Protein AF-A0A7S3J2H3-F1 (afdb_monomer_lite)

InterPro domains:
  IPR047831 GPR180/TMEM145 [PTHR23252] (37-188)

Structure (mmCIF, N/CA/C/O backbone):
data_AF-A0A7S3J2H3-F1
#
_entry.id   AF-A0A7S3J2H3-F1
#
loop_
_atom_site.group_PDB
_atom_site.id
_atom_site.type_symbol
_atom_site.label_atom_id
_atom_site.label_alt_id
_atom_site.label_comp_id
_atom_site.label_asym_id
_atom_site.label_entity_id
_atom_site.label_seq_id
_atom_site.pdbx_PDB_ins_code
_atom_site.Cartn_x
_atom_site.Cartn_y
_atom_site.Cartn_z
_atom_site.occupancy
_atom_site.B_iso_or_equiv
_atom_site.auth_seq_id
_atom_site.auth_comp_id
_atom_site.auth_asym_id
_atom_site.auth_atom_id
_atom_site.pdbx_PDB_model_num
ATOM 1 N N . GLY A 1 1 ? 44.424 7.926 -13.385 1.00 51.12 1 GLY A N 1
ATOM 2 C CA . GLY A 1 1 ? 43.472 7.621 -12.306 1.00 51.12 1 GLY A CA 1
ATOM 3 C C . GLY A 1 1 ? 42.118 7.310 -12.903 1.00 51.12 1 GLY A C 1
ATOM 4 O O . GLY A 1 1 ? 41.382 8.242 -13.167 1.00 51.12 1 GLY A O 1
ATOM 5 N N . ASN A 1 2 ? 41.811 6.025 -13.124 1.00 51.84 2 ASN A N 1
ATOM 6 C CA . ASN A 1 2 ? 40.576 5.556 -13.783 1.00 51.84 2 ASN A CA 1
ATOM 7 C C . ASN A 1 2 ? 39.653 4.736 -12.853 1.00 51.84 2 ASN A C 1
ATOM 9 O O . ASN A 1 2 ? 38.720 4.098 -13.325 1.00 51.84 2 ASN A O 1
ATOM 13 N N . MET A 1 3 ? 39.877 4.747 -11.533 1.00 49.91 3 MET A N 1
ATOM 14 C CA . MET A 1 3 ? 39.055 3.969 -10.585 1.00 49.91 3 MET A CA 1
ATOM 15 C C . MET A 1 3 ? 37.661 4.566 -10.312 1.00 49.91 3 MET A C 1
ATOM 17 O O . MET A 1 3 ? 36.822 3.877 -9.745 1.00 49.91 3 MET A O 1
ATOM 21 N N 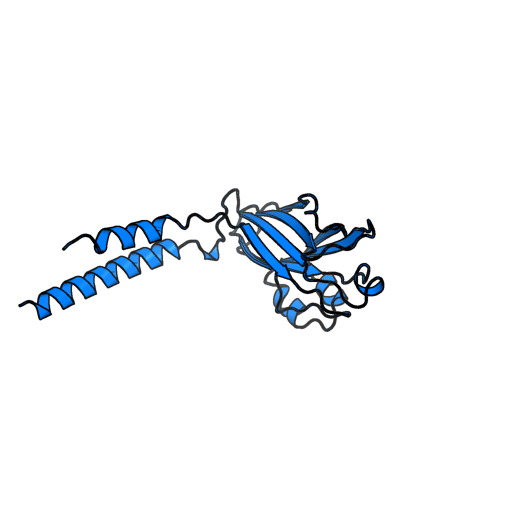. GLY A 1 4 ? 37.368 5.801 -10.740 1.00 53.47 4 GLY A N 1
ATOM 22 C CA . GLY A 1 4 ? 36.073 6.446 -10.471 1.00 53.47 4 GLY A CA 1
ATOM 23 C C . GLY A 1 4 ? 34.892 5.909 -11.293 1.00 53.47 4 GLY A C 1
ATOM 24 O O . GLY A 1 4 ? 33.771 5.870 -10.796 1.00 53.47 4 GLY A O 1
ATOM 25 N N . PHE A 1 5 ? 35.122 5.449 -12.529 1.00 55.59 5 PHE A N 1
ATOM 26 C CA . PHE A 1 5 ? 34.030 5.072 -13.444 1.00 55.59 5 PHE A CA 1
ATOM 27 C C . PHE A 1 5 ? 33.413 3.694 -13.156 1.00 55.59 5 PHE A C 1
ATOM 29 O O . PHE A 1 5 ? 32.243 3.474 -13.465 1.00 55.59 5 PHE A O 1
ATOM 36 N N . ALA A 1 6 ? 34.155 2.779 -12.525 1.00 56.03 6 ALA A N 1
ATOM 37 C CA . ALA A 1 6 ? 33.662 1.429 -12.242 1.00 56.03 6 ALA A CA 1
ATOM 38 C C . ALA A 1 6 ? 32.606 1.391 -11.117 1.00 56.03 6 ALA A C 1
ATOM 40 O O . ALA A 1 6 ? 31.706 0.554 -11.153 1.00 56.03 6 ALA A O 1
ATOM 41 N N . CYS A 1 7 ? 32.656 2.319 -10.152 1.00 53.94 7 CYS A N 1
ATOM 42 C CA . CYS A 1 7 ? 31.688 2.352 -9.046 1.00 53.94 7 CYS A CA 1
ATOM 43 C C . CYS A 1 7 ? 30.282 2.803 -9.472 1.00 53.94 7 CYS A C 1
ATOM 45 O O . CYS A 1 7 ? 29.302 2.366 -8.875 1.00 53.94 7 CYS A O 1
ATOM 47 N N . ILE A 1 8 ? 30.154 3.637 -10.510 1.00 59.97 8 ILE A N 1
ATOM 48 C CA . ILE A 1 8 ? 28.848 4.171 -10.939 1.00 59.97 8 ILE A CA 1
ATOM 49 C C . ILE A 1 8 ? 27.989 3.076 -11.592 1.00 59.97 8 ILE A C 1
ATOM 51 O O . ILE A 1 8 ? 26.784 3.021 -11.363 1.00 59.97 8 ILE A O 1
ATOM 55 N N . PHE A 1 9 ? 28.600 2.150 -12.339 1.00 59.03 9 PHE A N 1
ATOM 56 C CA . PHE A 1 9 ? 27.872 1.055 -12.993 1.00 59.03 9 PHE A CA 1
ATOM 57 C C . PHE A 1 9 ? 27.350 -0.008 -12.014 1.00 59.03 9 PHE A C 1
ATOM 59 O O . PHE A 1 9 ? 26.287 -0.580 -12.248 1.00 59.03 9 PHE A O 1
ATOM 66 N N . LEU A 1 10 ? 28.053 -0.253 -10.903 1.00 56.84 10 LEU A N 1
ATOM 67 C CA . LEU A 1 10 ? 27.639 -1.248 -9.906 1.00 56.84 10 LEU A CA 1
ATOM 68 C C . LEU A 1 10 ? 26.446 -0.787 -9.052 1.00 56.84 10 LEU A C 1
ATOM 70 O O . LEU A 1 10 ? 25.665 -1.624 -8.605 1.00 56.84 10 LEU A O 1
ATOM 74 N N . LEU A 1 11 ? 26.243 0.525 -8.885 1.00 57.34 11 LEU A N 1
ATOM 75 C CA . LEU A 1 11 ? 25.091 1.058 -8.146 1.00 57.34 11 LEU A CA 1
ATOM 76 C C . LEU A 1 11 ? 23.764 0.920 -8.911 1.00 57.34 11 LEU A C 1
ATOM 78 O O . LEU A 1 11 ? 22.720 0.793 -8.281 1.00 57.34 11 LEU A O 1
ATOM 82 N N . VAL A 1 12 ? 23.786 0.889 -10.249 1.00 59.41 12 VAL A N 1
ATOM 83 C CA . VAL A 1 12 ? 22.560 0.797 -11.070 1.00 59.41 12 VAL A CA 1
ATOM 84 C C . VAL A 1 12 ? 21.956 -0.615 -11.058 1.00 59.41 12 VAL A C 1
ATOM 86 O O . VAL A 1 12 ? 20.742 -0.762 -11.160 1.00 59.41 12 VAL A O 1
ATOM 89 N N . PHE A 1 13 ? 22.774 -1.659 -10.885 1.00 56.22 13 PHE A N 1
ATOM 90 C CA . PHE A 1 13 ? 22.307 -3.053 -10.903 1.00 56.22 13 PHE A CA 1
ATOM 91 C C . PHE A 1 13 ? 21.938 -3.623 -9.524 1.00 56.22 13 PHE A C 1
ATOM 93 O O . PHE A 1 13 ? 21.276 -4.656 -9.457 1.00 56.22 13 PHE A O 1
ATOM 100 N N . SER A 1 14 ? 22.311 -2.962 -8.423 1.00 52.06 14 SER A N 1
ATOM 101 C CA . SER A 1 14 ? 22.062 -3.471 -7.063 1.00 52.06 14 SER A CA 1
ATOM 102 C C . SER A 1 14 ? 20.632 -3.235 -6.548 1.00 52.06 14 SER A C 1
ATOM 104 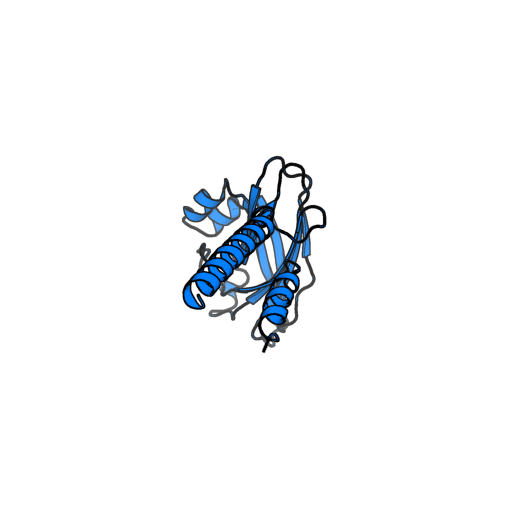O O . SER A 1 14 ? 20.324 -3.592 -5.412 1.00 52.06 14 SER A O 1
ATOM 106 N N . SER A 1 15 ? 19.748 -2.655 -7.359 1.00 53.19 15 SER A N 1
ATOM 107 C CA . SER A 1 15 ? 18.395 -2.253 -6.951 1.00 53.19 15 SER A CA 1
ATOM 108 C C . SER A 1 15 ? 17.310 -3.201 -7.459 1.00 53.19 15 SER A C 1
ATOM 110 O O . SER A 1 15 ? 16.208 -2.759 -7.765 1.00 53.19 15 SER A O 1
ATOM 112 N N . CYS A 1 16 ? 17.591 -4.501 -7.560 1.00 55.47 16 CYS A N 1
ATOM 113 C CA . CYS A 1 16 ? 16.545 -5.510 -7.742 1.00 55.47 16 CYS A CA 1
ATOM 114 C C . CYS A 1 16 ? 15.871 -5.748 -6.380 1.00 55.47 16 CYS A C 1
ATOM 116 O O . CYS A 1 16 ? 16.046 -6.789 -5.753 1.00 55.47 16 CYS A O 1
ATOM 118 N N . HIS A 1 17 ? 15.222 -4.711 -5.847 1.00 57.81 17 HIS A N 1
ATOM 119 C CA . HIS A 1 17 ? 14.477 -4.830 -4.606 1.00 57.81 17 HIS A CA 1
ATOM 120 C C . HIS A 1 17 ? 13.133 -5.456 -4.936 1.00 57.81 17 HIS A C 1
ATOM 122 O O . HIS A 1 17 ? 12.336 -4.887 -5.679 1.00 57.81 17 HIS A O 1
ATOM 128 N N . ALA A 1 18 ? 12.898 -6.620 -4.343 1.00 65.19 18 ALA A N 1
ATOM 129 C CA . ALA A 1 18 ? 11.556 -7.095 -4.095 1.00 65.19 18 ALA A CA 1
ATOM 130 C C . ALA A 1 18 ? 10.701 -5.949 -3.554 1.00 65.19 18 ALA A C 1
ATOM 132 O O . ALA A 1 18 ? 11.153 -5.231 -2.657 1.00 65.19 18 ALA A O 1
ATOM 133 N N . MET A 1 19 ? 9.478 -5.780 -4.063 1.00 76.56 19 MET A N 1
ATOM 134 C CA . MET A 1 19 ? 8.522 -4.820 -3.518 1.00 76.56 19 MET A CA 1
ATOM 135 C C . MET A 1 19 ? 7.968 -5.346 -2.192 1.00 76.56 19 MET A C 1
ATOM 137 O O . MET A 1 19 ? 6.815 -5.760 -2.060 1.00 76.56 19 MET A O 1
ATOM 141 N N . LEU A 1 20 ? 8.851 -5.356 -1.201 1.00 89.25 20 LEU A N 1
ATOM 142 C CA . LEU A 1 20 ? 8.545 -5.461 0.204 1.00 89.25 20 LEU A CA 1
ATOM 143 C C . LEU A 1 20 ? 8.497 -4.031 0.735 1.00 89.25 20 LEU A C 1
ATOM 145 O O . LEU A 1 20 ? 9.525 -3.383 0.933 1.00 89.25 20 LEU A O 1
ATOM 149 N N . VAL A 1 21 ? 7.286 -3.524 0.928 1.00 91.06 21 VAL A N 1
ATOM 150 C CA . VAL A 1 21 ? 7.071 -2.207 1.518 1.00 91.06 21 VAL A CA 1
ATOM 151 C C . VAL A 1 21 ? 6.934 -2.395 3.019 1.00 91.06 21 VAL A C 1
ATOM 153 O O . VAL A 1 21 ? 6.029 -3.092 3.471 1.00 91.06 21 VAL A O 1
ATOM 156 N N . SER A 1 22 ? 7.825 -1.767 3.782 1.00 93.50 22 SER A N 1
ATOM 157 C CA . SER A 1 22 ? 7.710 -1.653 5.234 1.00 93.50 22 SER A CA 1
ATOM 158 C C . SER A 1 22 ? 7.453 -0.192 5.588 1.00 93.50 22 SER A C 1
ATOM 160 O O . SER A 1 22 ? 8.216 0.688 5.179 1.00 93.50 22 SER A O 1
ATOM 162 N N . LYS A 1 23 ? 6.342 0.086 6.273 1.00 95.19 23 LYS A N 1
ATOM 163 C CA . LYS A 1 23 ? 5.930 1.450 6.623 1.00 95.19 23 LYS A CA 1
ATOM 164 C C . LYS A 1 23 ? 5.246 1.477 7.982 1.00 95.19 23 LYS A C 1
ATOM 166 O O . LYS A 1 23 ? 4.309 0.719 8.217 1.00 95.19 23 LYS A O 1
ATOM 171 N N . SER A 1 24 ? 5.663 2.409 8.829 1.00 94.25 24 SER A N 1
ATOM 172 C CA . SER A 1 24 ? 4.991 2.708 10.092 1.00 94.25 24 SER A CA 1
ATOM 173 C C . SER A 1 24 ? 3.814 3.657 9.847 1.00 94.25 24 SER A C 1
ATOM 175 O O . SER A 1 24 ? 3.954 4.693 9.189 1.00 94.25 24 SER A O 1
ATOM 177 N N . VAL A 1 25 ? 2.640 3.302 10.359 1.00 93.38 25 VAL A N 1
ATOM 178 C CA . VAL A 1 25 ? 1.384 4.045 10.209 1.00 93.38 25 VAL A CA 1
ATOM 179 C C . VAL A 1 25 ? 0.849 4.398 11.591 1.00 93.38 25 VAL A C 1
ATOM 181 O O . VAL A 1 25 ? 0.841 3.566 12.495 1.00 93.38 25 VAL A O 1
ATOM 184 N N . ASN A 1 26 ? 0.382 5.633 11.760 1.00 91.19 26 ASN A N 1
ATOM 185 C CA . ASN A 1 26 ? -0.276 6.066 12.987 1.00 91.19 26 ASN A CA 1
ATOM 186 C C . ASN A 1 26 ? -1.784 6.062 12.755 1.00 91.19 26 ASN A C 1
ATOM 188 O O . ASN A 1 26 ? -2.279 6.848 11.948 1.00 91.19 26 ASN A O 1
ATOM 192 N N . LEU A 1 27 ? -2.514 5.205 13.469 1.00 87.25 27 LEU A N 1
ATOM 193 C CA . LEU A 1 27 ? -3.973 5.244 13.429 1.00 87.25 27 LEU A CA 1
ATOM 194 C C . LEU A 1 27 ? -4.450 6.549 14.070 1.00 87.25 27 LEU A C 1
ATOM 196 O O . LEU A 1 27 ? -4.127 6.837 15.226 1.00 87.25 27 LEU A O 1
ATOM 200 N N . MET A 1 28 ? -5.191 7.357 13.312 1.00 81.75 28 MET A N 1
ATOM 201 C CA . MET A 1 28 ? -5.763 8.582 13.854 1.00 81.75 28 MET A CA 1
ATOM 202 C C . MET A 1 28 ? -6.979 8.261 14.737 1.00 81.75 28 MET A C 1
ATOM 204 O O . MET A 1 28 ? -7.781 7.399 14.376 1.00 81.75 28 MET A O 1
ATOM 208 N N . PRO A 1 29 ? -7.128 8.941 15.888 1.00 75.00 29 PRO A N 1
ATOM 209 C CA . PRO A 1 29 ? -8.358 8.905 16.666 1.00 75.00 29 PRO A CA 1
ATOM 210 C C . PRO A 1 29 ? -9.548 9.378 15.826 1.00 75.00 29 PRO A C 1
ATOM 212 O O . PRO A 1 29 ? -9.529 10.495 15.313 1.00 75.00 29 PRO A O 1
ATOM 215 N N . GLY A 1 30 ? -10.607 8.569 15.753 1.00 69.75 30 GLY A N 1
ATOM 216 C CA . GLY A 1 30 ? -11.903 8.974 15.202 1.00 69.75 30 GLY A CA 1
ATOM 217 C C . GLY A 1 30 ? -12.298 8.307 13.883 1.00 69.75 30 GLY A C 1
ATOM 218 O O . GLY A 1 30 ? -11.639 7.407 13.375 1.00 69.75 30 GLY A O 1
ATOM 219 N N . ASN A 1 31 ? -13.430 8.755 13.337 1.00 71.94 31 ASN A N 1
ATOM 220 C CA . ASN A 1 31 ? -14.030 8.223 12.110 1.00 71.94 31 ASN A CA 1
ATOM 221 C C . ASN A 1 31 ? -13.392 8.811 10.842 1.00 71.94 31 ASN A C 1
ATOM 223 O O . ASN A 1 31 ? -14.070 8.907 9.823 1.00 71.94 31 ASN A O 1
ATOM 227 N N . GLU A 1 32 ? -12.126 9.214 10.871 1.00 78.75 32 GLU A N 1
ATOM 228 C CA . GLU A 1 32 ? -11.431 9.766 9.708 1.00 78.75 32 GLU A CA 1
ATOM 229 C C . GLU A 1 32 ? -10.307 8.821 9.291 1.00 78.75 32 GLU A C 1
ATOM 231 O O . GLU A 1 32 ? -9.471 8.424 10.100 1.00 78.75 32 GLU A O 1
ATOM 236 N N . ILE A 1 33 ? -10.281 8.450 8.011 1.00 74.62 33 ILE A N 1
ATOM 237 C CA . ILE A 1 33 ? -9.109 7.795 7.436 1.00 74.62 33 ILE A CA 1
ATOM 238 C C . ILE A 1 33 ? -8.148 8.917 7.063 1.00 74.62 33 ILE A C 1
ATOM 240 O O . ILE A 1 33 ? -8.533 9.784 6.275 1.00 74.62 33 ILE A O 1
ATOM 244 N N . PRO A 1 34 ? -6.899 8.925 7.557 1.00 73.62 34 PRO A N 1
ATOM 245 C CA . PRO A 1 34 ? -5.888 9.804 7.003 1.00 73.62 34 PRO A CA 1
ATOM 246 C C . PRO A 1 34 ? -5.598 9.341 5.576 1.00 73.62 34 PRO A C 1
ATOM 248 O O . PRO A 1 34 ? -4.745 8.496 5.332 1.00 73.62 34 PRO A O 1
ATOM 251 N N . LEU A 1 35 ? -6.336 9.886 4.613 1.00 68.38 35 LEU A N 1
ATOM 252 C CA . LEU A 1 35 ? -6.259 9.531 3.194 1.00 68.38 35 LEU A CA 1
ATOM 253 C C . LEU A 1 35 ? -4.871 9.805 2.587 1.00 68.38 35 LEU A C 1
ATOM 255 O O . LEU A 1 35 ? -4.493 9.222 1.574 1.00 68.38 35 LEU A O 1
ATOM 259 N N . SER A 1 36 ? -4.071 10.647 3.248 1.00 72.31 36 SER A N 1
ATOM 260 C CA . SER A 1 36 ? -2.649 10.856 2.957 1.00 72.31 36 SER A CA 1
ATOM 261 C C . SER A 1 36 ? -1.745 9.682 3.370 1.00 72.31 36 SER A C 1
ATOM 263 O O . SER A 1 36 ? -0.573 9.652 2.996 1.00 72.31 36 SER A O 1
ATOM 265 N N . GLN A 1 37 ? -2.257 8.706 4.122 1.00 83.19 37 GLN A N 1
ATOM 266 C CA . GLN A 1 37 ? -1.510 7.582 4.687 1.00 83.19 37 GLN A CA 1
ATOM 267 C C . GLN A 1 37 ? -1.926 6.237 4.077 1.00 83.19 37 GLN A C 1
ATOM 269 O O . GLN A 1 37 ? -2.157 5.259 4.787 1.00 83.19 37 GLN A O 1
ATOM 274 N N . TYR A 1 38 ? -1.964 6.138 2.748 1.00 92.88 38 TYR A N 1
ATOM 275 C CA . TYR A 1 38 ? -1.923 4.812 2.131 1.00 92.88 38 TYR A CA 1
ATOM 276 C C . TYR A 1 38 ? -0.568 4.141 2.430 1.00 92.88 38 TYR A C 1
ATOM 278 O O . TYR A 1 38 ? 0.476 4.803 2.513 1.00 92.88 38 TYR A O 1
ATOM 286 N N . ILE A 1 39 ? -0.576 2.823 2.629 1.00 95.00 39 ILE A N 1
ATOM 287 C CA . ILE A 1 39 ? 0.626 2.018 2.886 1.00 95.00 39 ILE A CA 1
ATOM 288 C C . ILE A 1 39 ? 1.454 1.940 1.608 1.00 95.00 39 ILE A C 1
ATOM 290 O O . ILE A 1 39 ? 2.638 2.271 1.608 1.00 95.00 39 ILE A O 1
ATOM 294 N N . ALA A 1 40 ? 0.800 1.543 0.517 1.00 95.12 40 ALA A N 1
ATOM 295 C CA . ALA A 1 40 ? 1.411 1.394 -0.791 1.00 95.12 40 ALA A CA 1
ATOM 296 C C . ALA A 1 40 ? 0.412 1.679 -1.914 1.00 95.12 40 ALA A C 1
ATOM 298 O O . ALA A 1 40 ? -0.806 1.598 -1.733 1.00 95.12 40 ALA A O 1
ATOM 299 N N . ARG A 1 41 ? 0.980 1.991 -3.075 1.00 95.12 41 ARG A N 1
ATOM 300 C CA . ARG A 1 41 ? 0.307 2.117 -4.363 1.00 95.12 41 ARG A CA 1
ATOM 301 C C . ARG A 1 41 ? 0.944 1.099 -5.305 1.00 95.12 41 ARG A C 1
ATOM 303 O O . ARG A 1 41 ? 2.170 1.037 -5.360 1.00 95.12 41 ARG A O 1
ATOM 310 N N . PHE A 1 42 ? 0.142 0.310 -6.015 1.00 95.12 42 PHE A N 1
ATOM 311 C CA . PHE A 1 42 ? 0.649 -0.747 -6.892 1.00 95.12 42 PHE A CA 1
ATOM 312 C C . PHE A 1 42 ? -0.152 -0.852 -8.179 1.00 95.12 42 PHE A C 1
ATOM 314 O O . PHE A 1 42 ? -1.366 -1.033 -8.140 1.00 95.12 42 PHE A O 1
ATOM 321 N N . ALA A 1 43 ? 0.521 -0.759 -9.323 1.00 95.56 43 ALA A N 1
ATOM 322 C CA . ALA A 1 43 ? -0.126 -0.868 -10.619 1.00 95.56 43 ALA A CA 1
ATOM 323 C C . ALA A 1 43 ? -0.032 -2.295 -11.155 1.00 95.56 43 ALA A C 1
ATOM 325 O O . ALA A 1 43 ? 1.047 -2.890 -11.203 1.00 95.56 43 ALA A O 1
ATOM 326 N N . VAL A 1 44 ? -1.164 -2.823 -11.609 1.00 95.00 44 VAL A N 1
ATOM 327 C CA . VAL A 1 44 ? -1.286 -4.164 -12.183 1.00 95.00 44 VAL A CA 1
ATOM 328 C C . VAL A 1 44 ? -1.781 -4.024 -13.627 1.00 95.00 44 VAL A C 1
ATOM 330 O O . VAL A 1 44 ? -2.753 -3.300 -13.864 1.00 95.00 44 VAL A O 1
ATOM 333 N N . PRO A 1 45 ? -1.122 -4.659 -14.612 1.00 95.25 45 PRO A N 1
ATOM 334 C CA . PRO A 1 45 ? -1.522 -4.563 -16.004 1.00 95.25 45 PRO A CA 1
ATOM 335 C C . PRO A 1 45 ? -2.754 -5.422 -16.305 1.00 95.25 45 PRO A C 1
ATOM 337 O O . PRO A 1 45 ? -3.143 -6.307 -15.542 1.00 95.25 45 PRO A O 1
ATOM 340 N N . TYR A 1 46 ? -3.339 -5.173 -17.470 1.00 95.00 46 TYR A N 1
ATOM 341 C CA . TYR A 1 46 ? -4.417 -5.959 -18.048 1.00 95.00 46 TYR A CA 1
ATOM 342 C C . TYR A 1 46 ? -4.070 -7.454 -18.098 1.00 95.00 46 TYR A C 1
ATOM 344 O O . TYR A 1 46 ? -2.952 -7.837 -18.433 1.00 95.00 46 TYR A O 1
ATOM 352 N N . GLU A 1 47 ? -5.053 -8.288 -17.760 1.00 93.94 47 GLU A N 1
ATOM 353 C CA . GLU A 1 47 ? -4.995 -9.753 -17.716 1.00 93.94 47 GLU A CA 1
ATOM 354 C C . GLU A 1 47 ? -4.003 -10.378 -16.726 1.00 93.94 47 GLU A C 1
ATOM 356 O O . GLU A 1 47 ? -3.927 -11.607 -16.637 1.00 93.94 47 GLU A O 1
ATOM 361 N N . ALA A 1 48 ? -3.313 -9.578 -15.916 1.00 94.81 48 ALA A N 1
ATOM 362 C CA . ALA A 1 48 ? -2.439 -10.084 -14.868 1.00 94.81 48 ALA A CA 1
ATOM 363 C C . ALA A 1 48 ? -3.200 -10.478 -13.595 1.00 94.81 48 ALA A C 1
ATOM 365 O O . ALA A 1 48 ? -4.325 -10.042 -13.344 1.00 94.81 48 ALA A O 1
ATOM 366 N N . SER A 1 49 ? -2.573 -11.310 -12.765 1.00 94.94 49 SER A N 1
ATOM 367 C CA . SER A 1 49 ? -3.024 -11.586 -11.400 1.00 94.94 49 SER A CA 1
ATOM 368 C C . SER A 1 49 ? -2.200 -10.795 -10.389 1.00 94.94 49 SER A C 1
ATOM 370 O O . SER A 1 49 ? -1.032 -10.491 -10.628 1.00 94.94 49 SER A O 1
ATOM 372 N N . MET A 1 50 ? -2.796 -10.484 -9.240 1.00 95.56 50 MET A N 1
ATOM 373 C CA . MET A 1 50 ? -2.093 -9.850 -8.125 1.00 95.56 50 MET A CA 1
ATOM 374 C C . MET A 1 50 ? -2.154 -10.755 -6.898 1.00 95.56 50 MET A C 1
ATOM 376 O O . MET A 1 50 ? -3.238 -11.192 -6.518 1.00 95.56 50 MET A O 1
ATOM 380 N N . LEU A 1 51 ? -1.016 -11.011 -6.257 1.00 96.81 51 LEU A N 1
ATOM 381 C CA . LEU A 1 51 ? -0.942 -11.605 -4.922 1.00 96.81 51 LEU A CA 1
ATOM 382 C C . LEU A 1 51 ? -0.466 -10.530 -3.951 1.00 96.81 51 LEU A C 1
ATOM 384 O O . LEU A 1 51 ? 0.643 -10.036 -4.100 1.00 96.81 51 LEU A O 1
ATOM 388 N N . ALA A 1 52 ? -1.271 -10.203 -2.949 1.00 96.75 52 ALA A N 1
ATOM 389 C CA . ALA A 1 52 ? -0.888 -9.315 -1.861 1.00 96.75 52 ALA A CA 1
ATOM 390 C C . ALA A 1 52 ? -0.769 -10.125 -0.570 1.00 96.75 52 ALA A C 1
ATOM 392 O O . ALA A 1 52 ? -1.674 -10.885 -0.228 1.00 96.75 52 ALA A O 1
ATOM 393 N N . LYS A 1 53 ? 0.339 -9.973 0.149 1.00 97.56 53 LYS A N 1
ATOM 394 C CA . LYS A 1 53 ? 0.534 -10.511 1.493 1.00 97.56 53 LYS A CA 1
ATOM 395 C C . LYS A 1 53 ? 0.784 -9.363 2.446 1.00 97.56 53 LYS A C 1
ATOM 397 O O . LYS A 1 53 ? 1.606 -8.502 2.152 1.00 97.56 53 LYS A O 1
ATOM 402 N N . VAL A 1 54 ? 0.100 -9.366 3.578 1.00 97.69 54 VAL A N 1
ATOM 403 C CA . VAL A 1 54 ? 0.222 -8.316 4.585 1.00 97.69 54 VAL A CA 1
ATOM 404 C C . VAL A 1 54 ? 0.422 -8.919 5.966 1.00 97.69 54 VAL A C 1
ATOM 406 O O . VAL A 1 54 ? -0.150 -9.962 6.287 1.00 97.69 54 VAL A O 1
ATOM 409 N N . ARG A 1 55 ? 1.253 -8.262 6.770 1.00 97.88 55 ARG A N 1
ATOM 410 C CA . ARG A 1 55 ? 1.363 -8.489 8.209 1.00 97.88 55 ARG A CA 1
ATOM 411 C C . ARG A 1 55 ? 1.601 -7.169 8.925 1.00 97.88 55 ARG A C 1
ATOM 413 O O . ARG A 1 55 ? 2.100 -6.210 8.336 1.00 97.88 55 ARG A O 1
ATOM 420 N N . VAL A 1 56 ? 1.236 -7.128 10.195 1.00 97.88 56 VAL A N 1
ATOM 421 C CA . VAL A 1 56 ? 1.311 -5.931 11.033 1.00 97.88 56 VAL A CA 1
ATOM 422 C C . VAL A 1 56 ? 1.947 -6.269 12.374 1.00 97.88 56 VAL A C 1
ATOM 424 O O . VAL A 1 56 ? 1.832 -7.400 12.846 1.00 97.88 56 VAL A O 1
ATOM 427 N N . LYS A 1 57 ? 2.591 -5.290 13.001 1.00 96.94 57 LYS A N 1
ATOM 428 C CA . LYS A 1 57 ? 2.993 -5.345 14.411 1.00 96.94 57 LYS A CA 1
ATOM 429 C C . LYS A 1 57 ? 2.889 -3.965 15.045 1.00 96.94 57 LYS A C 1
ATOM 431 O O . LYS A 1 57 ? 2.899 -2.953 14.347 1.00 96.94 57 LYS A O 1
ATOM 436 N N . LEU A 1 58 ? 2.834 -3.919 16.368 1.00 96.44 58 LEU A N 1
ATOM 437 C CA . LEU A 1 58 ? 3.022 -2.672 17.105 1.00 96.44 58 LEU A CA 1
ATOM 438 C C . LEU A 1 58 ? 4.509 -2.327 17.182 1.00 96.44 58 LEU A C 1
ATOM 440 O O . LEU A 1 58 ? 5.330 -3.205 17.441 1.00 96.44 58 LEU A O 1
ATOM 444 N N . GLU A 1 59 ? 4.852 -1.050 17.004 1.00 96.06 59 GLU A N 1
ATOM 445 C CA . GLU A 1 59 ? 6.222 -0.576 17.234 1.00 96.06 59 GLU A CA 1
ATOM 446 C C . GLU A 1 59 ? 6.592 -0.686 18.721 1.00 96.06 59 GLU A C 1
ATOM 448 O O . GLU A 1 59 ? 7.694 -1.115 19.067 1.00 96.06 59 GLU A O 1
ATOM 453 N N . THR A 1 60 ? 5.650 -0.349 19.609 1.00 95.00 60 THR A N 1
ATOM 454 C CA . THR A 1 60 ? 5.804 -0.502 21.058 1.00 95.00 60 THR A CA 1
ATOM 455 C C . THR A 1 60 ? 4.751 -1.457 21.632 1.00 95.00 60 THR A C 1
ATOM 457 O O . THR A 1 60 ? 3.551 -1.224 21.470 1.00 95.00 60 THR A O 1
ATOM 460 N N . PRO A 1 61 ? 5.174 -2.541 22.305 1.00 94.12 61 PRO A N 1
ATOM 461 C CA . PRO A 1 61 ? 4.258 -3.547 22.821 1.00 94.12 61 PRO A CA 1
ATOM 462 C C . PRO A 1 61 ? 3.512 -3.089 24.081 1.00 94.12 61 PRO A C 1
ATOM 464 O O . PRO A 1 61 ? 4.020 -2.312 24.892 1.00 94.12 61 PRO A O 1
ATOM 467 N N . PHE A 1 62 ? 2.328 -3.660 24.278 1.00 89.56 62 PHE A N 1
ATOM 468 C CA . PHE A 1 62 ? 1.517 -3.609 25.487 1.00 89.56 62 PHE A CA 1
ATOM 469 C C . PHE A 1 62 ? 1.447 -4.995 26.143 1.00 89.56 62 PHE A C 1
ATOM 471 O O . PHE A 1 62 ? 1.110 -5.996 25.506 1.00 89.56 62 PHE A O 1
ATOM 478 N N . ASN A 1 63 ? 1.701 -5.053 27.452 1.00 82.38 63 ASN A N 1
ATOM 479 C CA . ASN A 1 63 ? 1.683 -6.286 28.249 1.00 82.38 63 ASN A CA 1
ATOM 480 C C . ASN A 1 63 ? 0.254 -6.752 28.600 1.00 82.38 63 ASN A C 1
ATOM 482 O O . ASN A 1 63 ? -0.044 -6.997 29.767 1.00 82.38 63 ASN A O 1
ATOM 486 N N . GLU A 1 64 ? -0.644 -6.851 27.616 1.00 82.25 64 GLU A N 1
ATOM 487 C CA . GLU A 1 64 ? -2.062 -7.168 27.869 1.00 82.25 64 GLU A CA 1
ATOM 488 C C . GLU A 1 64 ? -2.576 -8.419 27.135 1.00 82.25 64 GLU A C 1
ATOM 490 O O . GLU A 1 64 ? -3.679 -8.877 27.417 1.00 82.25 64 GLU A O 1
ATOM 495 N N . GLY A 1 65 ? -1.782 -9.032 26.246 1.00 88.25 65 GLY A N 1
ATOM 496 C CA . GLY A 1 65 ? -2.173 -10.241 25.500 1.00 88.25 65 GLY A CA 1
ATOM 497 C C . GLY A 1 65 ? -3.433 -10.063 24.641 1.00 88.25 65 GLY A C 1
ATOM 498 O O . GLY A 1 65 ? -4.115 -11.038 24.318 1.00 88.25 65 GLY A O 1
ATOM 499 N N . LEU A 1 66 ? -3.773 -8.818 24.308 1.00 89.50 66 LEU A N 1
ATOM 500 C CA . LEU A 1 66 ? -4.978 -8.460 23.575 1.00 89.50 66 LEU A CA 1
ATOM 501 C C . LEU A 1 66 ? -4.733 -8.516 22.068 1.00 89.50 66 LEU A C 1
ATOM 503 O O . LEU A 1 66 ? -3.612 -8.359 21.578 1.00 89.50 66 LEU A O 1
ATOM 507 N N . ARG A 1 67 ? -5.815 -8.753 21.325 1.00 92.25 67 ARG A N 1
ATOM 508 C CA . ARG A 1 67 ? -5.820 -8.745 19.863 1.00 92.25 67 ARG A CA 1
ATOM 509 C C . ARG A 1 67 ? -6.775 -7.680 19.374 1.00 92.25 67 ARG A C 1
ATOM 511 O O . ARG A 1 67 ? -7.948 -7.698 19.747 1.00 92.25 67 ARG A O 1
ATOM 518 N N . PHE A 1 68 ? -6.288 -6.800 18.512 1.00 92.12 68 PHE A N 1
ATOM 519 C CA . PHE A 1 68 ? -7.102 -5.724 17.964 1.00 92.12 68 PHE A CA 1
ATOM 520 C C . PHE A 1 68 ? -7.511 -6.033 16.529 1.00 92.12 68 PHE A C 1
ATOM 522 O O . PHE A 1 68 ? -6.636 -6.325 15.708 1.00 92.12 68 PHE A O 1
ATOM 529 N N . PRO A 1 69 ? -8.817 -6.007 16.215 1.00 94.19 69 PRO A N 1
ATOM 530 C CA . PRO A 1 69 ? -9.273 -6.193 14.852 1.00 94.19 69 PRO A CA 1
ATOM 531 C C . PRO A 1 69 ? -8.950 -4.937 14.040 1.00 94.19 69 PRO A C 1
ATOM 533 O O . PRO A 1 69 ? -9.406 -3.842 14.353 1.00 94.19 69 PRO A O 1
ATOM 536 N N . LEU A 1 70 ? -8.181 -5.124 12.979 1.00 95.00 70 LEU A N 1
ATOM 537 C CA . LEU A 1 70 ? -7.899 -4.136 11.950 1.00 95.00 70 LEU A CA 1
ATOM 538 C C . LEU A 1 70 ? -8.395 -4.660 10.608 1.00 95.00 70 LEU A C 1
ATOM 540 O O . LEU A 1 70 ? -8.645 -5.853 10.433 1.00 95.00 70 LEU A O 1
ATOM 544 N N . GLU A 1 71 ? -8.496 -3.775 9.630 1.00 95.56 71 GLU A N 1
ATOM 545 C CA . GLU A 1 71 ? -8.780 -4.167 8.257 1.00 95.56 71 GLU A CA 1
ATOM 546 C C . GLU A 1 71 ? -7.805 -3.517 7.293 1.00 95.56 71 GLU A C 1
ATOM 548 O O . GLU A 1 71 ? -7.584 -2.304 7.325 1.00 95.56 71 GLU A O 1
ATOM 553 N N . VAL A 1 72 ? -7.268 -4.332 6.393 1.00 96.38 72 VAL A N 1
ATOM 554 C CA . VAL A 1 72 ? -6.522 -3.859 5.233 1.00 96.38 72 VAL A CA 1
ATOM 555 C C . VAL A 1 72 ? -7.506 -3.710 4.081 1.00 96.38 72 VAL A C 1
ATOM 557 O O . VAL A 1 72 ? -8.114 -4.682 3.626 1.00 96.38 72 VAL A O 1
ATOM 560 N N . LEU A 1 73 ? -7.693 -2.471 3.648 1.00 96.69 73 LEU A N 1
ATOM 561 C CA . LEU A 1 73 ? -8.610 -2.078 2.593 1.00 96.69 73 LEU A CA 1
ATOM 562 C C . LEU A 1 73 ? -7.839 -1.903 1.288 1.00 96.69 73 LEU A C 1
ATOM 564 O O . LEU A 1 73 ? -6.792 -1.253 1.259 1.00 96.69 73 LEU A O 1
ATOM 568 N N . PHE A 1 74 ? -8.380 -2.470 0.215 1.00 96.81 74 PHE A N 1
ATOM 569 C CA . PHE A 1 74 ? -7.878 -2.288 -1.142 1.00 96.81 74 PHE A CA 1
ATOM 570 C C . PHE A 1 74 ? -8.892 -1.470 -1.924 1.00 96.81 74 PHE A C 1
ATOM 572 O O . PHE A 1 74 ? -10.047 -1.878 -2.065 1.00 96.81 74 PHE A O 1
ATOM 579 N N . PHE A 1 75 ? -8.431 -0.342 -2.440 1.00 96.50 75 PHE A N 1
ATOM 580 C CA . PHE A 1 75 ? -9.194 0.536 -3.312 1.00 96.50 75 PHE A CA 1
ATOM 581 C C . PHE A 1 75 ? -8.612 0.485 -4.705 1.00 96.50 75 PHE A C 1
ATOM 583 O O . PHE A 1 75 ? -7.388 0.414 -4.857 1.00 96.50 75 PHE A O 1
ATOM 590 N N . ASP A 1 76 ? -9.478 0.551 -5.703 1.00 95.50 76 ASP A N 1
ATOM 591 C CA . ASP A 1 76 ? -9.025 0.838 -7.046 1.00 95.50 76 ASP A CA 1
ATOM 592 C C . ASP A 1 76 ? -8.951 2.345 -7.331 1.00 95.50 76 ASP A C 1
ATOM 594 O O . ASP A 1 76 ? -9.387 3.188 -6.544 1.00 95.50 76 ASP A O 1
ATOM 598 N N . ASP A 1 77 ? -8.322 2.686 -8.450 1.00 96.12 77 ASP A N 1
ATOM 599 C CA . ASP A 1 77 ? -8.121 4.054 -8.908 1.00 96.12 77 ASP A CA 1
ATOM 600 C C . ASP A 1 77 ? -9.405 4.782 -9.315 1.00 96.12 77 ASP A C 1
ATOM 602 O O . ASP A 1 77 ? -9.477 6.003 -9.155 1.00 96.12 77 ASP A O 1
ATOM 606 N N . ASP A 1 78 ? -10.421 4.061 -9.791 1.00 96.12 78 ASP A N 1
ATOM 607 C CA . ASP A 1 78 ? -11.719 4.644 -10.142 1.00 96.12 78 ASP A CA 1
ATOM 608 C C . ASP A 1 78 ? -12.461 5.134 -8.888 1.00 96.12 78 ASP A C 1
ATOM 610 O O . ASP A 1 78 ? -13.078 6.205 -8.881 1.00 96.12 78 ASP A O 1
ATOM 614 N N . GLU A 1 79 ? -12.397 4.345 -7.817 1.00 95.56 79 GLU A N 1
ATOM 615 C CA . GLU A 1 79 ? -13.043 4.617 -6.535 1.00 95.56 79 GLU A CA 1
ATOM 616 C C . GLU A 1 79 ? -12.226 5.604 -5.688 1.00 95.56 79 GLU A C 1
ATOM 618 O O . GLU A 1 79 ? -12.792 6.316 -4.855 1.00 95.56 79 GLU A O 1
ATOM 623 N N . TRP A 1 80 ? -10.913 5.723 -5.921 1.00 94.88 80 TRP A N 1
ATOM 624 C CA . TRP A 1 80 ? -10.013 6.505 -5.069 1.00 94.88 80 TRP A CA 1
ATOM 625 C C . TRP A 1 80 ? -10.433 7.970 -4.902 1.00 94.88 80 TRP A C 1
ATOM 627 O O . TRP A 1 80 ? -10.414 8.496 -3.793 1.00 94.88 80 TRP A O 1
ATOM 637 N N . ASN A 1 81 ? -10.891 8.636 -5.966 1.00 94.50 81 ASN A N 1
ATOM 638 C CA . ASN A 1 81 ? -11.362 10.024 -5.859 1.00 94.50 81 ASN A CA 1
ATOM 639 C C . ASN A 1 81 ? -12.604 10.158 -4.962 1.00 94.50 81 ASN A C 1
ATOM 641 O O . ASN A 1 81 ? -12.757 11.162 -4.269 1.00 94.50 81 ASN A O 1
ATOM 645 N N . GLN A 1 82 ? -13.479 9.150 -4.951 1.00 95.75 82 GLN A N 1
ATOM 646 C CA . GLN A 1 82 ? -14.649 9.119 -4.071 1.00 95.75 82 GLN A CA 1
ATOM 647 C C . GLN A 1 82 ? -14.235 8.834 -2.627 1.00 95.75 82 GLN A C 1
ATOM 649 O O . GLN A 1 82 ? -14.780 9.430 -1.705 1.00 95.75 82 GLN A O 1
ATOM 654 N N . VAL A 1 83 ? -13.222 7.987 -2.432 1.00 94.62 83 VAL A N 1
ATOM 655 C CA . VAL A 1 83 ? -12.613 7.728 -1.122 1.00 94.62 83 VAL A CA 1
ATOM 656 C C . VAL A 1 83 ? -12.003 9.013 -0.560 1.00 94.62 83 VAL A C 1
ATOM 658 O O . VAL A 1 83 ? -12.262 9.347 0.593 1.00 94.62 83 VAL A O 1
ATOM 661 N N . LEU A 1 84 ? -11.301 9.797 -1.387 1.00 92.88 84 LEU A N 1
ATOM 662 C CA . LEU A 1 84 ? -10.775 11.112 -1.006 1.00 92.88 84 LEU A CA 1
ATOM 663 C C . LEU A 1 84 ? -11.870 12.126 -0.641 1.00 92.88 84 LEU A C 1
ATOM 665 O O . LEU A 1 84 ? -11.646 12.995 0.196 1.00 92.88 84 LEU A O 1
ATOM 669 N N . ALA A 1 85 ? -13.030 12.029 -1.291 1.00 93.94 85 ALA A N 1
ATOM 670 C CA . ALA A 1 85 ? -14.175 12.907 -1.066 1.00 93.94 85 ALA A CA 1
ATOM 671 C C . ALA A 1 85 ? -15.103 12.432 0.064 1.00 93.94 85 ALA A C 1
ATOM 673 O O . ALA A 1 85 ? -16.022 13.162 0.439 1.00 93.94 85 ALA A O 1
ATOM 674 N N . SER A 1 86 ? -14.904 11.217 0.579 1.00 93.50 86 SER A N 1
ATOM 675 C CA . SER A 1 86 ? -15.748 10.660 1.634 1.00 93.50 86 SER A CA 1
ATOM 676 C C . SER A 1 86 ? -15.595 11.457 2.930 1.00 93.50 86 SER A C 1
ATOM 678 O O . SER A 1 86 ? -14.495 11.862 3.308 1.00 93.50 86 SER A O 1
ATOM 680 N N . GLY A 1 87 ? -16.713 11.703 3.614 1.00 88.44 87 GLY A N 1
ATOM 681 C CA . GLY A 1 87 ? -16.726 12.475 4.857 1.00 88.44 87 GLY A CA 1
ATOM 682 C C . GLY A 1 87 ? -16.440 11.624 6.092 1.00 88.44 87 GLY A C 1
ATOM 683 O O . GLY A 1 87 ? -16.281 12.162 7.185 1.00 88.44 87 GLY A O 1
ATOM 684 N N . SER A 1 88 ? -16.408 10.294 5.947 1.00 92.19 88 SER A N 1
ATOM 685 C CA . SER A 1 88 ? -16.185 9.371 7.059 1.00 92.19 88 SER A CA 1
ATOM 686 C C . SER A 1 88 ? -15.462 8.082 6.656 1.00 92.19 88 SER A C 1
ATOM 688 O O . SER A 1 88 ? -15.566 7.591 5.534 1.00 92.19 88 SER A O 1
ATOM 690 N N . CYS A 1 89 ? -14.794 7.466 7.633 1.00 92.19 89 CYS A N 1
ATOM 691 C CA . CYS A 1 89 ? -14.111 6.175 7.534 1.00 92.19 89 CYS A CA 1
ATOM 692 C C . CYS A 1 89 ? -15.065 5.073 7.082 1.00 92.19 89 CYS A C 1
ATOM 694 O O . CYS A 1 89 ? -14.690 4.220 6.287 1.00 92.19 89 CYS A O 1
ATOM 696 N N . MET A 1 90 ? -16.314 5.097 7.552 1.00 93.69 90 MET A N 1
ATOM 697 C CA . MET A 1 90 ? -17.310 4.094 7.177 1.00 93.69 90 MET A CA 1
ATOM 698 C C . MET A 1 90 ? -17.765 4.239 5.722 1.00 93.69 90 MET A C 1
ATOM 700 O O . MET A 1 90 ? -17.939 3.222 5.051 1.00 93.69 90 MET A O 1
ATOM 704 N N . GLU A 1 91 ? -17.902 5.468 5.218 1.00 94.75 91 GLU A N 1
ATOM 705 C CA . GLU A 1 91 ? -18.172 5.728 3.798 1.00 94.75 91 GLU A CA 1
ATOM 706 C C . GLU A 1 91 ? -16.998 5.283 2.924 1.00 94.75 91 GLU A C 1
ATOM 708 O O . GLU A 1 91 ? -17.199 4.509 1.991 1.00 94.75 91 GLU A O 1
ATOM 713 N N . ALA A 1 92 ? -15.766 5.671 3.275 1.00 94.81 92 ALA A N 1
ATOM 714 C CA . ALA A 1 92 ? -14.565 5.193 2.593 1.00 94.81 92 ALA A CA 1
ATOM 715 C C . ALA A 1 92 ? -14.494 3.661 2.603 1.00 94.81 92 ALA A C 1
ATOM 717 O O . ALA A 1 92 ? -14.352 3.030 1.564 1.00 94.81 92 ALA A O 1
ATOM 718 N N . ARG A 1 93 ? -14.676 3.028 3.765 1.00 95.06 93 ARG A N 1
ATOM 719 C CA . ARG A 1 93 ? -14.690 1.567 3.907 1.00 95.06 93 ARG A CA 1
ATOM 720 C C . ARG A 1 93 ? -15.757 0.908 3.039 1.00 95.06 93 ARG A C 1
ATOM 722 O O . ARG A 1 93 ? -15.552 -0.225 2.606 1.00 95.06 93 ARG A O 1
ATOM 729 N N . ALA A 1 94 ? -16.898 1.549 2.799 1.00 96.31 94 ALA A N 1
ATOM 730 C CA . ALA A 1 94 ? -17.934 1.006 1.923 1.00 96.31 94 ALA A CA 1
ATOM 731 C C . ALA A 1 94 ? -17.481 0.941 0.455 1.00 96.31 94 ALA A C 1
ATOM 733 O O . ALA A 1 94 ? -17.874 0.006 -0.238 1.00 96.31 94 ALA A O 1
ATOM 734 N N . LEU A 1 95 ? -16.619 1.868 0.032 1.00 96.81 95 LEU A N 1
ATOM 735 C CA . LEU A 1 95 ? -16.029 1.917 -1.307 1.00 96.81 95 LEU A CA 1
ATOM 736 C C . LEU A 1 95 ? -14.879 0.921 -1.497 1.00 96.81 95 LEU A C 1
ATOM 738 O O . LEU A 1 95 ? -14.475 0.690 -2.622 1.00 96.81 95 LEU A O 1
ATOM 742 N N . ALA A 1 96 ? -14.330 0.326 -0.433 1.00 96.69 96 ALA A N 1
ATOM 743 C CA . ALA A 1 96 ? -13.222 -0.615 -0.576 1.00 96.69 96 ALA A CA 1
ATOM 744 C C . ALA A 1 96 ? -13.658 -1.878 -1.330 1.00 96.69 96 ALA A C 1
ATOM 746 O O . ALA A 1 96 ? -14.532 -2.620 -0.864 1.00 96.69 96 ALA A O 1
ATOM 747 N N . ARG A 1 97 ? -12.973 -2.167 -2.439 1.00 96.50 97 ARG A N 1
ATOM 748 C CA . ARG A 1 97 ? -13.170 -3.369 -3.252 1.00 96.50 97 ARG A CA 1
ATOM 749 C C . ARG A 1 97 ? -12.939 -4.651 -2.460 1.00 96.50 97 ARG A C 1
ATOM 751 O O . ARG A 1 97 ? -13.709 -5.604 -2.575 1.00 96.50 97 ARG A O 1
ATOM 758 N N . TYR A 1 98 ? -11.876 -4.666 -1.656 1.00 96.44 98 TYR A N 1
ATOM 759 C CA . TYR A 1 98 ? -11.522 -5.794 -0.798 1.00 96.44 98 TYR A CA 1
ATOM 760 C C . TYR A 1 98 ? -11.211 -5.331 0.618 1.00 96.44 98 TYR A C 1
ATOM 762 O O . TYR A 1 98 ? -10.632 -4.266 0.831 1.00 96.44 98 TYR A O 1
ATOM 770 N N . LYS A 1 99 ? -11.600 -6.166 1.583 1.00 96.62 99 LYS A N 1
ATOM 771 C CA . LYS A 1 99 ? -11.438 -5.930 3.018 1.00 96.62 99 LYS A CA 1
ATOM 772 C C . LYS A 1 99 ? -10.837 -7.190 3.616 1.00 96.62 99 LYS A C 1
ATOM 774 O O . LYS A 1 99 ? -11.484 -8.237 3.607 1.00 96.62 99 LYS A O 1
ATOM 779 N N . LEU A 1 100 ? -9.593 -7.108 4.068 1.00 96.75 100 LEU A N 1
ATOM 780 C CA . LEU A 1 100 ? -8.899 -8.230 4.689 1.00 96.75 100 LEU A CA 1
ATOM 781 C C . LEU A 1 100 ? -8.861 -8.006 6.200 1.00 96.75 100 LEU A C 1
ATOM 783 O O . LEU A 1 100 ? -8.198 -7.062 6.639 1.00 96.75 100 LEU A O 1
ATOM 787 N N . PRO A 1 101 ? -9.562 -8.829 6.998 1.00 96.50 101 PRO A N 1
ATOM 788 C CA . PRO A 1 101 ? -9.490 -8.722 8.446 1.00 96.50 101 PRO A CA 1
ATOM 789 C C . PRO A 1 101 ? -8.091 -9.127 8.908 1.00 96.50 101 PRO A C 1
ATOM 791 O O . PRO A 1 101 ? -7.616 -10.203 8.560 1.00 96.50 101 PRO A O 1
ATOM 794 N N . GLN A 1 102 ? -7.455 -8.277 9.703 1.00 96.00 102 GLN A N 1
ATOM 795 C CA . GLN A 1 102 ? -6.134 -8.476 10.283 1.00 96.00 102 GLN A CA 1
ATOM 796 C C . GLN A 1 102 ? -6.237 -8.364 11.804 1.00 96.00 102 GLN A C 1
ATOM 798 O O . GLN A 1 102 ? -7.024 -7.577 12.320 1.00 96.00 102 GLN A O 1
ATOM 803 N N . PHE A 1 103 ? -5.425 -9.123 12.536 1.00 95.69 103 PHE A N 1
ATOM 804 C CA . PHE A 1 103 ? -5.342 -8.995 13.989 1.00 95.69 103 PHE A CA 1
ATOM 805 C C . PHE A 1 103 ? -3.978 -8.446 14.382 1.00 95.69 103 PHE A C 1
ATOM 807 O O . PHE A 1 103 ? -2.946 -9.022 14.036 1.00 95.69 103 PHE A O 1
ATOM 814 N N . LEU A 1 104 ? -3.989 -7.333 15.108 1.00 95.25 104 LEU A N 1
ATOM 815 C CA . LEU A 1 104 ? -2.798 -6.754 15.708 1.00 95.25 104 LEU A CA 1
ATOM 816 C C . LEU A 1 104 ? -2.561 -7.397 17.071 1.00 95.25 104 LEU A C 1
ATOM 818 O O . LEU A 1 104 ? -3.465 -7.407 17.909 1.00 95.25 104 LEU A O 1
ATOM 822 N N . GLN A 1 105 ? -1.362 -7.930 17.283 1.00 95.31 105 GLN A N 1
ATOM 823 C CA . GLN A 1 105 ? -0.968 -8.522 18.557 1.00 95.31 105 GLN A CA 1
ATOM 824 C C . GLN A 1 105 ? -0.435 -7.431 19.487 1.00 95.31 105 GLN A C 1
ATOM 826 O O . GLN A 1 105 ? 0.335 -6.569 19.060 1.00 95.31 105 GLN A O 1
ATOM 831 N N . SER A 1 106 ? -0.861 -7.439 20.753 1.00 94.69 106 SER A N 1
ATOM 832 C CA . SER A 1 106 ? -0.417 -6.433 21.720 1.00 94.69 106 SER A CA 1
ATOM 833 C C . SER A 1 106 ? 1.056 -6.591 22.108 1.00 94.69 106 SER A C 1
ATOM 835 O O . SER A 1 106 ? 1.670 -5.629 22.534 1.00 94.69 106 SER A O 1
ATOM 837 N N . ASP A 1 107 ? 1.636 -7.779 21.968 1.00 95.62 107 ASP A N 1
ATOM 838 C CA . ASP A 1 107 ? 3.012 -8.117 22.362 1.00 95.62 107 ASP A CA 1
ATOM 839 C C . ASP A 1 107 ? 4.109 -7.528 21.456 1.00 95.62 107 ASP A C 1
ATOM 841 O O . ASP A 1 107 ? 5.294 -7.685 21.751 1.00 95.62 107 ASP A O 1
ATOM 845 N N . GLY A 1 108 ? 3.734 -6.820 20.384 1.00 95.44 108 GLY A N 1
ATOM 846 C CA . GLY A 1 108 ? 4.678 -6.252 19.418 1.00 95.44 108 GLY A CA 1
ATOM 847 C C . GLY A 1 108 ? 5.284 -7.288 18.470 1.00 95.44 108 GLY A C 1
ATOM 848 O O . GLY A 1 108 ? 6.164 -6.947 17.675 1.00 95.44 108 GLY A O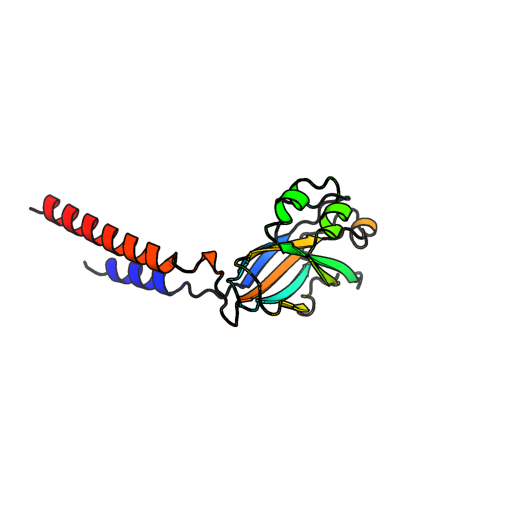 1
ATOM 849 N N . GLU A 1 109 ? 4.818 -8.537 18.513 1.00 96.88 109 GLU A N 1
ATOM 850 C CA . GLU A 1 109 ? 5.201 -9.542 17.536 1.00 96.88 109 GLU A CA 1
ATOM 851 C C . GLU A 1 109 ? 4.468 -9.321 16.209 1.00 96.88 109 GLU A C 1
ATOM 853 O O . GLU A 1 109 ? 3.353 -8.792 16.135 1.00 96.88 109 GLU A O 1
ATOM 858 N N . TRP A 1 110 ? 5.115 -9.741 15.123 1.00 97.69 110 TRP A N 1
ATOM 859 C CA . TRP A 1 110 ? 4.483 -9.765 13.812 1.00 97.69 110 TRP A CA 1
ATOM 860 C C . TRP A 1 110 ? 3.285 -10.703 13.821 1.00 97.69 110 TRP A C 1
ATOM 862 O O . TRP A 1 110 ? 3.375 -11.849 14.253 1.00 97.69 110 TRP A O 1
ATOM 872 N N . SER A 1 111 ? 2.164 -10.228 13.294 1.00 97.44 111 SER A N 1
ATOM 873 C CA . SER A 1 111 ? 1.035 -11.087 12.976 1.00 97.44 111 SER A CA 1
ATOM 874 C C . SER A 1 111 ? 1.399 -12.103 11.890 1.00 97.44 111 SER A C 1
ATOM 876 O O . SER A 1 111 ? 2.319 -11.887 11.092 1.00 97.44 111 SER A O 1
ATOM 878 N N . ASP A 1 112 ? 0.588 -13.151 11.771 1.00 97.56 112 ASP A N 1
ATOM 879 C CA . ASP A 1 112 ? 0.650 -14.045 10.620 1.00 97.56 112 ASP A CA 1
ATOM 880 C C . ASP A 1 112 ? 0.443 -13.281 9.306 1.00 97.56 112 ASP A C 1
ATOM 882 O O . ASP A 1 112 ? -0.256 -12.260 9.243 1.00 97.56 112 ASP A O 1
ATOM 886 N N . TRP A 1 113 ? 1.055 -13.803 8.244 1.00 97.56 113 TRP A N 1
ATOM 887 C CA . TRP A 1 113 ? 0.832 -13.312 6.892 1.00 97.56 113 TRP A CA 1
ATOM 888 C C . TRP A 1 113 ? -0.585 -13.646 6.443 1.00 97.56 113 TRP A C 1
ATOM 890 O O . TRP A 1 113 ? -0.948 -14.818 6.330 1.00 97.56 113 TRP A O 1
ATOM 900 N N . ILE A 1 114 ? -1.350 -12.620 6.085 1.00 97.62 114 ILE A N 1
ATOM 901 C CA . ILE A 1 114 ? -2.619 -12.790 5.385 1.00 97.62 114 ILE A CA 1
ATOM 902 C C . ILE A 1 114 ? -2.373 -12.562 3.904 1.00 97.62 114 ILE A C 1
ATOM 904 O O . ILE A 1 114 ? -1.843 -11.528 3.502 1.00 97.62 114 ILE A O 1
ATOM 908 N N . ALA A 1 115 ? -2.726 -13.556 3.094 1.00 96.50 115 ALA A N 1
ATOM 909 C CA . ALA A 1 115 ? -2.555 -13.525 1.652 1.00 96.50 115 ALA A CA 1
ATOM 910 C C . ALA A 1 115 ? -3.906 -13.360 0.955 1.00 96.50 115 ALA A C 1
ATOM 912 O O . ALA A 1 115 ? -4.882 -14.029 1.295 1.00 96.50 115 ALA A O 1
ATOM 913 N N . TYR A 1 116 ? -3.939 -12.513 -0.066 1.00 96.25 116 TYR A N 1
ATOM 914 C CA . TYR A 1 116 ? -5.086 -12.324 -0.934 1.00 96.25 116 TYR A CA 1
ATOM 915 C C . TYR A 1 116 ? -4.661 -12.338 -2.396 1.00 96.25 116 TYR A C 1
ATOM 917 O O . TYR A 1 116 ? -3.632 -11.770 -2.761 1.00 96.25 116 TYR A O 1
ATOM 925 N N . THR A 1 117 ? -5.451 -12.996 -3.241 1.00 96.19 117 THR A N 1
ATOM 926 C CA . THR A 1 117 ? -5.169 -13.108 -4.673 1.00 96.19 117 THR A CA 1
ATOM 927 C C . THR A 1 117 ? -6.317 -12.526 -5.480 1.00 96.19 117 THR A C 1
ATOM 929 O O . THR A 1 117 ? -7.430 -13.048 -5.445 1.00 96.19 117 THR A O 1
ATOM 932 N N . VAL A 1 118 ? -6.028 -11.483 -6.254 1.00 93.06 118 VAL A N 1
ATOM 933 C CA . VAL A 1 118 ? -6.935 -10.965 -7.279 1.00 93.06 118 VAL A CA 1
ATOM 934 C C . VAL A 1 118 ? -6.693 -11.750 -8.560 1.00 93.06 118 VAL A C 1
ATOM 936 O O . VAL A 1 118 ? -5.602 -11.722 -9.139 1.00 93.06 118 VAL A O 1
ATOM 939 N N . GLN A 1 119 ? -7.717 -12.480 -8.993 1.00 91.62 119 GLN A N 1
ATOM 940 C CA . GLN A 1 119 ? -7.675 -13.230 -10.241 1.00 91.62 119 GLN A CA 1
ATOM 941 C C . GLN A 1 119 ? -8.021 -12.304 -11.406 1.00 91.62 119 GLN A C 1
ATOM 943 O O . GLN A 1 119 ? -9.127 -11.779 -11.448 1.00 91.62 119 GLN A O 1
ATOM 948 N N . ARG A 1 120 ? -7.074 -12.161 -12.344 1.00 87.75 120 ARG A N 1
ATOM 949 C CA . ARG A 1 120 ? -7.216 -11.500 -13.651 1.00 87.75 120 ARG A CA 1
ATOM 950 C C . ARG A 1 120 ? -7.844 -10.100 -13.587 1.00 87.75 120 ARG A C 1
ATOM 952 O O . ARG A 1 120 ? -9.062 -9.939 -13.605 1.00 87.75 120 ARG A O 1
ATOM 959 N N . VAL A 1 121 ? -7.003 -9.074 -13.628 1.00 88.06 121 VAL A N 1
ATOM 960 C CA . VAL A 1 121 ? -7.465 -7.688 -13.744 1.00 88.06 121 VAL A CA 1
ATOM 961 C C . VAL A 1 121 ? -7.962 -7.421 -15.170 1.00 88.06 121 VAL A C 1
ATOM 963 O O . VAL A 1 121 ? -7.293 -7.734 -16.152 1.00 88.06 121 VAL A O 1
ATOM 966 N N . VAL A 1 122 ? -9.161 -6.852 -15.299 1.00 90.56 122 VAL A N 1
ATOM 967 C CA . VAL A 1 122 ? -9.834 -6.614 -16.594 1.00 90.56 122 VAL A CA 1
ATOM 968 C C . VAL A 1 122 ? -9.389 -5.330 -17.300 1.00 90.56 122 VAL A C 1
ATOM 970 O O . VAL A 1 122 ? -9.823 -5.062 -18.416 1.00 90.56 122 VAL A O 1
ATOM 973 N N . LYS A 1 123 ? -8.517 -4.538 -16.673 1.00 93.75 123 LYS A N 1
ATOM 974 C CA . LYS A 1 123 ? -7.866 -3.351 -17.242 1.00 93.75 123 LYS A CA 1
ATOM 975 C C . LYS A 1 123 ? -6.567 -3.063 -16.490 1.00 93.75 123 LYS A C 1
ATOM 977 O O . LYS A 1 123 ? -6.338 -3.638 -15.433 1.00 93.75 123 LYS A O 1
ATOM 982 N N . ASN A 1 124 ? -5.738 -2.162 -17.008 1.00 93.62 124 ASN A N 1
ATOM 983 C CA . ASN A 1 124 ? -4.652 -1.599 -16.207 1.00 93.62 124 ASN A CA 1
ATOM 984 C C . ASN A 1 124 ? -5.272 -0.850 -15.024 1.00 93.62 124 ASN A C 1
ATOM 986 O O . ASN A 1 124 ? -6.124 0.011 -15.242 1.00 93.62 124 ASN A O 1
ATOM 990 N N . GLN A 1 125 ? -4.878 -1.204 -13.806 1.00 95.19 125 GLN A N 1
ATOM 991 C CA . GLN A 1 125 ? -5.496 -0.677 -12.596 1.00 95.19 125 GLN A CA 1
ATOM 992 C C . GLN A 1 125 ? -4.437 -0.398 -11.540 1.00 95.19 125 GLN A C 1
ATOM 994 O O . GLN A 1 125 ? -3.514 -1.196 -11.346 1.00 95.19 125 GLN A O 1
ATOM 999 N N . VAL A 1 126 ? -4.578 0.734 -10.857 1.00 96.12 126 VAL A N 1
ATOM 1000 C CA . VAL A 1 126 ? -3.759 1.072 -9.695 1.00 96.12 126 VAL A CA 1
ATOM 1001 C C . VAL A 1 126 ? -4.534 0.743 -8.427 1.00 96.12 126 VAL A C 1
ATOM 1003 O O . VAL A 1 126 ? -5.677 1.154 -8.259 1.00 96.12 126 VAL A O 1
ATOM 1006 N N . TRP A 1 127 ? -3.892 0.003 -7.532 1.00 96.31 127 TRP A N 1
ATOM 1007 C CA . TRP A 1 127 ? -4.425 -0.369 -6.231 1.00 96.31 127 TRP A CA 1
ATOM 1008 C C . TRP A 1 127 ? -3.813 0.493 -5.137 1.00 96.31 127 TRP A C 1
ATOM 1010 O O . TRP A 1 127 ? -2.590 0.643 -5.065 1.00 96.31 127 TRP A O 1
ATOM 1020 N N . TYR A 1 128 ? -4.663 1.009 -4.256 1.00 96.38 128 TYR A N 1
ATOM 1021 C CA . TYR A 1 128 ? -4.276 1.725 -3.048 1.00 96.38 128 TYR A CA 1
ATOM 1022 C C . TYR A 1 128 ? -4.579 0.852 -1.838 1.00 96.38 128 TYR A C 1
ATOM 1024 O O . TYR A 1 128 ? -5.717 0.423 -1.637 1.00 96.38 128 TYR A O 1
ATOM 1032 N N . VAL A 1 129 ? -3.551 0.582 -1.034 1.00 96.50 129 VAL A N 1
ATOM 1033 C CA . VAL A 1 129 ? -3.660 -0.268 0.157 1.00 96.50 129 VAL A CA 1
ATOM 1034 C C . VAL A 1 129 ? -3.645 0.607 1.400 1.00 96.50 129 VAL A C 1
ATOM 1036 O O . VAL A 1 129 ? -2.710 1.381 1.604 1.00 96.50 129 VAL A O 1
ATOM 1039 N N . VAL A 1 130 ? -4.668 0.483 2.240 1.00 96.00 130 VAL A N 1
ATOM 1040 C CA . VAL A 1 130 ? -4.854 1.302 3.445 1.00 96.00 130 VAL A CA 1
ATOM 1041 C C . VAL A 1 130 ? -5.117 0.395 4.642 1.00 96.00 130 VAL A C 1
ATOM 1043 O O . VAL A 1 130 ? -5.874 -0.564 4.538 1.00 96.00 130 VAL A O 1
ATOM 1046 N N . LEU A 1 131 ? -4.510 0.699 5.789 1.00 95.44 131 LEU A N 1
ATOM 1047 C CA . LEU A 1 131 ? -4.857 0.070 7.063 1.00 95.44 131 LEU A CA 1
ATOM 1048 C C . LEU A 1 131 ? -5.929 0.911 7.754 1.00 95.44 131 LEU A C 1
ATOM 1050 O O . LEU A 1 131 ? -5.796 2.130 7.831 1.00 95.44 131 LEU A O 1
ATOM 1054 N N . SER A 1 132 ? -6.975 0.274 8.268 1.00 93.88 132 SER A N 1
ATOM 1055 C CA . SER A 1 132 ? -8.098 0.966 8.897 1.00 93.88 132 SER A CA 1
ATOM 1056 C C . SER A 1 132 ? -8.575 0.279 10.178 1.00 93.88 132 SER A C 1
ATOM 1058 O O . SER A 1 132 ? -8.495 -0.942 10.309 1.00 93.88 132 SER A O 1
ATOM 1060 N N . ASP A 1 133 ? -9.112 1.084 11.097 1.00 93.62 133 ASP A N 1
ATOM 1061 C CA . ASP A 1 133 ? -9.866 0.660 12.289 1.00 93.62 133 ASP A CA 1
ATOM 1062 C C . ASP A 1 133 ? -11.267 1.302 12.274 1.00 93.62 133 ASP A C 1
ATOM 1064 O O . ASP A 1 133 ? -11.750 1.823 13.275 1.00 93.62 133 ASP A O 1
ATOM 1068 N N . CYS A 1 134 ? -11.954 1.315 11.124 1.00 90.81 134 CYS A N 1
ATOM 1069 C CA . CYS A 1 134 ? -13.272 1.967 11.049 1.00 90.81 134 CYS A CA 1
ATOM 1070 C C . CYS A 1 134 ? -14.332 1.293 11.941 1.00 90.81 134 CYS A C 1
ATOM 1072 O O . CYS A 1 134 ? -15.366 1.888 12.223 1.00 90.81 134 CYS A O 1
ATOM 1074 N N . SER A 1 135 ? -14.114 0.046 12.371 1.00 87.69 135 SER A N 1
ATOM 1075 C CA . SER A 1 135 ? -14.956 -0.622 13.373 1.00 87.69 135 SER A CA 1
ATOM 1076 C C . SER A 1 135 ? -14.799 -0.055 14.787 1.00 87.69 135 SER A C 1
ATOM 1078 O O . SER A 1 135 ? -15.602 -0.399 15.652 1.00 87.69 135 SER A O 1
ATOM 1080 N N . GLY A 1 136 ? -13.778 0.772 15.036 1.00 82.25 136 GLY A N 1
ATOM 1081 C CA . GLY A 1 136 ? -13.472 1.330 16.352 1.00 82.25 136 GLY A CA 1
ATOM 1082 C C . GLY A 1 136 ? -13.115 0.263 17.385 1.00 82.25 136 GLY A C 1
ATOM 1083 O O . GLY A 1 136 ? -13.310 0.475 18.579 1.00 82.25 136 GLY A O 1
ATOM 1084 N N . GLY A 1 137 ? -12.645 -0.907 16.948 1.00 80.88 137 GLY A N 1
ATOM 1085 C CA . GLY A 1 137 ? -12.309 -1.995 17.865 1.00 80.88 137 GLY A CA 1
ATOM 1086 C C . GLY A 1 137 ? -11.040 -1.685 18.648 1.00 80.88 137 GLY A C 1
ATOM 1087 O O . GLY A 1 137 ? -10.924 -2.054 19.811 1.00 80.88 137 GLY A O 1
ATOM 1088 N N . THR A 1 138 ? -10.111 -0.966 18.022 1.00 80.81 138 THR A N 1
ATOM 1089 C CA . THR A 1 138 ? -8.802 -0.658 18.596 1.00 80.81 138 THR A CA 1
ATOM 1090 C C . THR A 1 138 ? -8.858 0.655 19.375 1.00 80.81 138 THR A C 1
ATOM 1092 O O . THR A 1 138 ? -8.403 0.734 20.517 1.00 80.81 138 THR A O 1
ATOM 1095 N N . HIS A 1 139 ? -9.473 1.686 18.790 1.00 80.38 139 HIS A N 1
ATOM 1096 C CA . HIS A 1 139 ? -9.495 3.023 19.381 1.00 80.38 139 HIS A CA 1
ATOM 1097 C C . HIS A 1 139 ? -10.380 3.149 20.633 1.00 80.38 139 HIS A C 1
ATOM 1099 O O . HIS A 1 139 ? -10.049 3.894 21.551 1.00 80.38 139 HIS A O 1
ATOM 1105 N N . ASN A 1 140 ? -11.477 2.389 20.725 1.00 78.94 140 ASN A N 1
ATOM 1106 C CA . ASN A 1 140 ? -12.324 2.405 21.925 1.00 78.94 140 ASN A CA 1
ATOM 1107 C C . ASN A 1 140 ? -11.622 1.811 23.157 1.00 78.94 140 ASN A C 1
ATOM 1109 O O . ASN A 1 140 ? -12.016 2.105 24.285 1.00 78.94 140 ASN A O 1
ATOM 1113 N N . SER A 1 141 ? -10.591 0.985 22.955 1.00 80.38 141 SER A N 1
ATOM 1114 C CA . SER A 1 141 ? -9.834 0.364 24.043 1.00 80.38 141 SER A CA 1
ATOM 1115 C C . SER A 1 141 ? -8.676 1.232 24.541 1.00 80.38 141 SER A C 1
ATOM 1117 O O . SER A 1 141 ? -8.342 1.146 25.721 1.00 80.38 141 SER A O 1
ATOM 1119 N N . TYR A 1 142 ? -8.091 2.096 23.696 1.00 80.06 142 TYR A N 1
ATOM 1120 C CA . TYR A 1 142 ? -6.936 2.923 24.071 1.00 80.06 142 TYR A CA 1
ATOM 1121 C C . TYR A 1 142 ? -7.013 4.337 23.513 1.00 80.06 142 TYR A C 1
ATOM 1123 O O . TYR A 1 142 ? -7.110 4.552 22.308 1.00 80.06 142 TYR A O 1
ATOM 1131 N N . LEU A 1 143 ? -6.818 5.310 24.406 1.00 80.69 143 LEU A N 1
ATOM 1132 C CA . LEU A 1 143 ? -6.804 6.735 24.071 1.00 80.69 143 LEU A CA 1
ATOM 1133 C C . LEU A 1 143 ? -5.696 7.103 23.066 1.00 80.69 143 LEU A C 1
ATOM 1135 O O . LEU A 1 143 ? -5.828 8.062 22.308 1.00 80.69 143 LEU A O 1
ATOM 1139 N N . LYS A 1 144 ? -4.578 6.367 23.083 1.00 83.19 144 LYS A N 1
ATOM 1140 C CA . LYS A 1 144 ? -3.433 6.591 22.199 1.00 83.19 144 LYS A CA 1
ATOM 1141 C C . LYS A 1 144 ? -2.784 5.262 21.833 1.00 83.19 144 LYS A C 1
ATOM 1143 O O . LYS A 1 144 ? -2.061 4.681 22.638 1.00 83.19 144 LYS A O 1
ATOM 1148 N N . LEU A 1 145 ? -3.042 4.811 20.612 1.00 85.69 145 LEU A N 1
ATOM 1149 C CA . LEU A 1 145 ? -2.314 3.696 20.022 1.00 85.69 145 LEU A CA 1
ATOM 1150 C C . LEU A 1 145 ? -0.916 4.147 19.583 1.00 85.69 145 LEU A C 1
ATOM 1152 O O . LEU A 1 145 ? -0.759 5.297 19.160 1.00 85.69 145 LEU A O 1
ATOM 1156 N N . PRO A 1 146 ? 0.102 3.281 19.688 1.00 91.12 146 PRO A N 1
ATOM 1157 C CA . PRO A 1 146 ? 1.398 3.541 19.105 1.00 91.12 146 PRO A CA 1
ATOM 1158 C C . PRO A 1 146 ? 1.331 3.339 17.593 1.00 91.12 146 PRO A C 1
ATOM 1160 O O . PRO A 1 146 ? 0.338 2.856 17.041 1.00 91.12 146 PRO A O 1
ATOM 1163 N N . SER A 1 147 ? 2.418 3.704 16.931 1.00 94.12 147 SER A N 1
ATOM 1164 C CA . SER A 1 147 ? 2.655 3.394 15.529 1.00 94.12 147 SER A CA 1
ATOM 1165 C C . SER A 1 147 ? 2.572 1.889 15.281 1.00 94.12 147 SER A C 1
ATOM 1167 O O . SER A 1 147 ? 3.027 1.060 16.075 1.00 94.12 147 SER A O 1
ATOM 1169 N N . ILE A 1 148 ? 1.970 1.549 14.148 1.00 95.88 148 ILE A N 1
ATOM 1170 C CA . ILE A 1 148 ? 1.834 0.188 13.650 1.00 95.88 148 ILE A CA 1
ATOM 1171 C C . ILE A 1 148 ? 2.784 0.041 12.473 1.00 95.88 148 ILE A C 1
ATOM 1173 O O . ILE A 1 148 ? 2.635 0.741 11.472 1.00 95.88 148 ILE A O 1
ATOM 1177 N N . ASP A 1 149 ? 3.728 -0.883 12.571 1.00 97.31 149 ASP A N 1
ATOM 1178 C CA . ASP A 1 149 ? 4.557 -1.261 11.436 1.00 97.31 149 ASP A CA 1
ATOM 1179 C C . ASP A 1 149 ? 3.774 -2.225 10.552 1.00 97.31 149 ASP A C 1
ATOM 1181 O O . ASP A 1 149 ? 3.277 -3.261 11.006 1.00 97.31 149 ASP A O 1
ATOM 1185 N N . VAL A 1 150 ? 3.670 -1.882 9.273 1.00 97.44 150 VAL A N 1
ATOM 1186 C CA . VAL A 1 150 ? 3.014 -2.699 8.258 1.00 97.44 150 VAL A CA 1
ATOM 1187 C C . VAL A 1 150 ? 4.055 -3.182 7.269 1.00 97.44 150 VAL A C 1
ATOM 1189 O O . VAL A 1 150 ? 4.791 -2.377 6.698 1.00 97.44 150 VAL A O 1
ATOM 1192 N N . GLU A 1 151 ? 4.071 -4.488 7.025 1.00 97.62 151 GLU A N 1
ATOM 1193 C CA . GLU A 1 151 ? 4.800 -5.085 5.916 1.00 97.62 151 GLU A CA 1
ATOM 1194 C C . GLU A 1 151 ? 3.825 -5.610 4.871 1.00 97.62 151 GLU A C 1
ATOM 1196 O O . GLU A 1 151 ? 2.931 -6.409 5.161 1.00 97.62 151 GLU A O 1
ATOM 1201 N N . LEU A 1 152 ? 4.021 -5.153 3.640 1.00 96.81 152 LEU A N 1
ATOM 1202 C CA . LEU A 1 152 ? 3.213 -5.503 2.488 1.00 96.81 152 LEU A CA 1
ATOM 1203 C C . LEU A 1 152 ? 4.121 -6.041 1.384 1.00 96.81 152 LEU A C 1
ATOM 1205 O O . LEU A 1 152 ? 5.072 -5.382 0.967 1.00 96.81 152 LEU A O 1
ATOM 1209 N N . 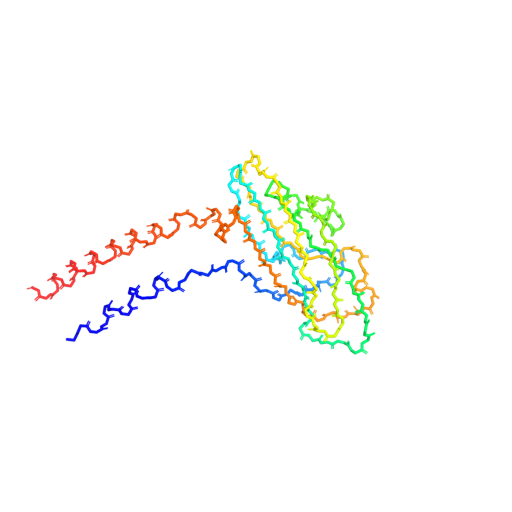HIS A 1 153 ? 3.794 -7.229 0.890 1.00 96.69 153 HIS A N 1
ATOM 1210 C CA . HIS A 1 153 ? 4.460 -7.869 -0.238 1.00 96.69 153 HIS A CA 1
ATOM 1211 C C . HIS A 1 153 ? 3.447 -8.075 -1.356 1.00 96.69 153 HIS A C 1
ATOM 1213 O O . HIS A 1 153 ? 2.468 -8.800 -1.178 1.00 96.69 153 HIS A O 1
ATOM 1219 N N . MET A 1 154 ? 3.654 -7.418 -2.495 1.00 95.62 154 MET A N 1
ATOM 1220 C CA . MET A 1 154 ? 2.764 -7.523 -3.651 1.00 95.62 154 MET A CA 1
ATOM 1221 C C . MET A 1 154 ? 3.501 -8.118 -4.843 1.00 95.62 154 MET A C 1
ATOM 1223 O O . MET A 1 154 ? 4.614 -7.714 -5.162 1.00 95.62 154 MET A O 1
ATOM 1227 N N . LEU A 1 155 ? 2.856 -9.079 -5.501 1.00 95.00 155 LEU A N 1
ATOM 1228 C CA . LEU A 1 155 ? 3.331 -9.715 -6.721 1.00 95.00 155 LEU A CA 1
ATOM 1229 C C . LEU A 1 155 ? 2.312 -9.508 -7.836 1.00 95.00 155 LEU A C 1
ATOM 1231 O O . LEU A 1 155 ? 1.127 -9.775 -7.659 1.00 95.00 155 LEU A O 1
ATOM 1235 N N . ASN A 1 156 ? 2.794 -9.123 -9.005 1.00 93.62 156 ASN A N 1
ATOM 1236 C CA . ASN A 1 156 ? 2.084 -9.040 -10.265 1.00 93.62 156 ASN A CA 1
ATOM 1237 C C . ASN A 1 156 ? 2.463 -10.246 -11.138 1.00 93.62 156 ASN A C 1
ATOM 1239 O O . ASN A 1 156 ? 3.542 -10.291 -11.724 1.00 93.62 156 ASN A O 1
ATOM 1243 N N . SER A 1 157 ? 1.596 -11.256 -11.208 1.00 93.12 157 SER A N 1
ATOM 1244 C CA . SER A 1 157 ? 1.842 -12.507 -11.947 1.00 93.12 157 SER A CA 1
ATOM 1245 C C . SER A 1 157 ? 3.183 -13.176 -11.589 1.00 93.12 157 SER A C 1
ATOM 1247 O O . SER A 1 157 ? 3.848 -13.763 -12.437 1.00 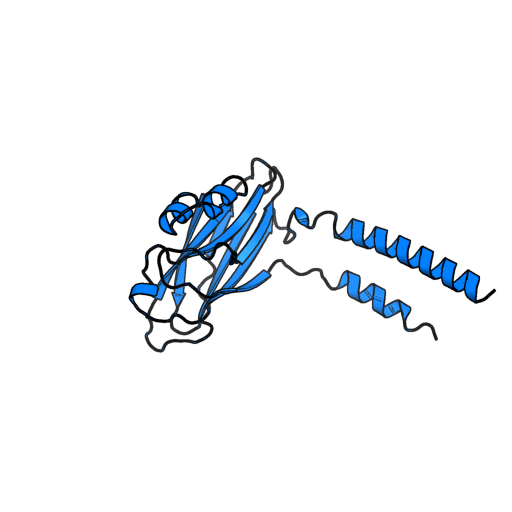93.12 157 SER A O 1
ATOM 1249 N N . GLY A 1 158 ? 3.595 -13.059 -10.321 1.00 92.25 158 GLY A N 1
ATOM 1250 C CA . GLY A 1 158 ? 4.878 -13.555 -9.804 1.00 92.25 158 GLY A CA 1
ATOM 1251 C C . GLY A 1 158 ? 6.045 -12.562 -9.892 1.00 92.25 158 GLY A C 1
ATOM 1252 O O . GLY A 1 158 ? 7.082 -12.821 -9.292 1.00 92.25 158 GLY A O 1
ATOM 1253 N N . SER A 1 159 ? 5.885 -11.431 -10.585 1.00 90.56 159 SER A N 1
ATOM 1254 C CA . SER A 1 159 ? 6.848 -10.322 -10.605 1.00 90.56 159 SER A CA 1
ATOM 1255 C C . SER A 1 159 ? 6.633 -9.394 -9.415 1.00 90.56 159 SER A C 1
ATOM 1257 O O . SER A 1 159 ? 5.501 -9.070 -9.083 1.00 90.56 159 SER A O 1
ATOM 1259 N N . GLU A 1 160 ? 7.702 -8.919 -8.792 1.00 89.75 160 GLU A N 1
ATOM 1260 C CA . GLU A 1 160 ? 7.625 -7.942 -7.697 1.00 89.75 160 GLU A CA 1
ATOM 1261 C C . GLU A 1 160 ? 7.488 -6.496 -8.187 1.00 89.75 160 GLU A C 1
ATOM 1263 O O . GLU A 1 160 ? 7.225 -5.601 -7.393 1.00 89.75 160 GLU A O 1
ATOM 1268 N N . PHE A 1 161 ? 7.629 -6.256 -9.491 1.00 88.00 161 PHE A N 1
ATOM 1269 C CA . PHE A 1 161 ? 7.601 -4.911 -10.054 1.00 88.00 161 PHE A CA 1
ATOM 1270 C C . PHE A 1 161 ? 6.178 -4.427 -10.332 1.00 88.00 161 PHE A C 1
ATOM 1272 O O . PHE A 1 161 ? 5.366 -5.123 -10.960 1.00 88.00 161 PHE A O 1
ATOM 1279 N N . SER A 1 162 ? 5.912 -3.186 -9.923 1.00 90.25 162 SER A N 1
ATOM 1280 C CA . SER A 1 162 ? 4.699 -2.463 -10.305 1.00 90.25 162 SER A CA 1
ATOM 1281 C C . SER A 1 162 ? 4.704 -2.208 -11.811 1.00 90.25 162 SER A C 1
ATOM 1283 O O . SER A 1 162 ? 5.752 -1.960 -12.411 1.00 90.25 162 SER A O 1
ATOM 1285 N N . HIS A 1 163 ? 3.531 -2.206 -12.448 1.00 90.88 163 HIS A N 1
ATOM 1286 C CA . HIS A 1 163 ? 3.429 -1.866 -13.868 1.00 90.88 163 HIS A CA 1
ATOM 1287 C C . HIS A 1 163 ? 3.967 -0.459 -14.184 1.00 90.88 163 HIS A C 1
ATOM 1289 O O . HIS A 1 163 ? 4.485 -0.231 -15.270 1.00 90.88 163 HIS A O 1
ATOM 1295 N N . GLU A 1 164 ? 3.905 0.462 -13.220 1.00 86.75 164 GLU A N 1
ATOM 1296 C CA . GLU A 1 164 ? 4.441 1.826 -13.345 1.00 86.75 164 GLU A CA 1
ATOM 1297 C C . GLU A 1 164 ? 5.970 1.867 -13.459 1.00 86.75 164 GLU A C 1
ATOM 1299 O O . GLU A 1 164 ? 6.529 2.804 -14.025 1.00 86.75 164 GLU A O 1
ATOM 1304 N N . GLU A 1 165 ? 6.656 0.850 -12.940 1.00 85.44 165 GLU A N 1
ATOM 1305 C CA . GLU A 1 165 ? 8.115 0.757 -12.997 1.00 85.44 165 GLU A CA 1
ATOM 1306 C C . GLU A 1 165 ? 8.588 0.131 -14.313 1.00 85.44 165 GLU A C 1
ATOM 1308 O O . GLU A 1 165 ? 9.757 0.270 -14.692 1.00 85.44 165 GLU A O 1
ATOM 1313 N N . TYR A 1 166 ? 7.692 -0.512 -15.069 1.00 84.56 166 TYR A N 1
ATOM 1314 C CA . TYR A 1 166 ? 8.042 -0.986 -16.400 1.00 84.56 166 TYR A CA 1
ATOM 1315 C C . TYR A 1 166 ? 8.376 0.203 -17.300 1.00 84.56 166 TYR A C 1
ATOM 1317 O O . TYR A 1 166 ? 7.568 1.089 -17.557 1.00 84.56 166 TYR A O 1
ATOM 1325 N N . GLY A 1 167 ? 9.612 0.208 -17.791 1.00 82.25 167 GLY A N 1
ATOM 1326 C CA . GLY A 1 167 ? 10.144 1.269 -18.638 1.00 82.25 167 GLY A CA 1
ATOM 1327 C C . GLY A 1 167 ? 10.915 2.353 -17.887 1.00 82.25 167 GLY A C 1
ATOM 1328 O O . GLY A 1 167 ? 11.750 2.993 -18.524 1.00 82.25 167 GLY A O 1
ATOM 1329 N N . ILE A 1 168 ? 10.761 2.515 -16.561 1.00 86.19 168 ILE A N 1
ATOM 1330 C CA . ILE A 1 168 ? 11.567 3.500 -15.812 1.00 86.19 168 ILE A CA 1
ATOM 1331 C C . ILE A 1 168 ? 13.052 3.141 -15.871 1.00 86.19 168 ILE A C 1
ATOM 1333 O O . ILE A 1 168 ? 13.896 4.003 -16.101 1.00 86.19 168 ILE A O 1
ATOM 1337 N N . LEU A 1 169 ? 13.371 1.846 -15.771 1.00 82.31 169 LEU A N 1
ATOM 1338 C CA . LEU A 1 169 ? 14.733 1.344 -15.917 1.00 82.31 169 LEU A CA 1
ATOM 1339 C C . LEU A 1 169 ? 15.276 1.635 -17.320 1.00 82.31 169 LEU A C 1
ATOM 1341 O O . LEU A 1 169 ? 16.372 2.171 -17.454 1.00 82.31 169 LEU A O 1
ATOM 1345 N N . THR A 1 170 ? 14.503 1.325 -18.363 1.00 86.38 170 THR A N 1
ATOM 1346 C CA . THR A 1 170 ? 14.899 1.571 -19.756 1.00 86.38 170 THR A CA 1
ATOM 1347 C C . THR A 1 170 ? 15.141 3.058 -20.008 1.00 86.38 170 THR A C 1
ATOM 1349 O O . THR A 1 170 ? 16.164 3.417 -20.588 1.00 86.38 170 THR A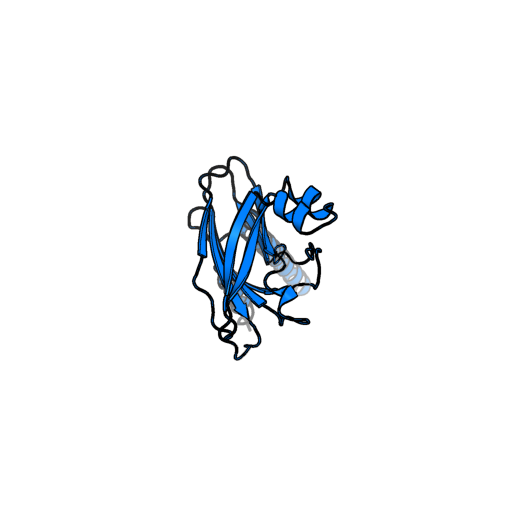 O 1
ATOM 1352 N N . MET A 1 171 ? 14.254 3.930 -19.522 1.00 89.06 171 MET A N 1
ATOM 1353 C CA . MET A 1 171 ? 14.410 5.382 -19.627 1.00 89.06 171 MET A CA 1
ATOM 1354 C C . MET A 1 171 ? 15.641 5.878 -18.866 1.00 89.06 171 MET A C 1
ATOM 1356 O O . MET A 1 171 ? 16.424 6.647 -19.420 1.00 89.06 171 MET A O 1
ATOM 1360 N N . ASN A 1 172 ? 15.872 5.395 -17.643 1.00 86.69 172 ASN A N 1
ATOM 1361 C CA . ASN A 1 172 ? 17.056 5.745 -16.858 1.00 86.69 172 ASN A CA 1
ATOM 1362 C C . ASN A 1 172 ? 18.354 5.308 -17.552 1.00 86.69 172 ASN A C 1
ATOM 1364 O O . ASN A 1 172 ? 19.325 6.061 -17.555 1.00 86.69 172 ASN A O 1
ATOM 1368 N N . VAL A 1 173 ? 18.370 4.138 -18.196 1.00 87.19 173 VAL A N 1
ATOM 1369 C CA . VAL A 1 173 ? 19.518 3.670 -18.990 1.00 87.19 173 VAL A CA 1
ATOM 1370 C C . VAL A 1 173 ? 19.753 4.567 -20.209 1.00 87.19 173 VAL A C 1
ATOM 1372 O O . VAL A 1 173 ? 20.890 4.960 -20.460 1.00 87.19 173 VAL A O 1
ATOM 1375 N N . ILE A 1 174 ? 18.703 4.939 -20.946 1.00 93.38 174 ILE A N 1
ATOM 1376 C CA . ILE A 1 174 ? 18.819 5.853 -22.096 1.00 93.38 174 ILE A CA 1
ATOM 1377 C C . ILE A 1 174 ? 19.360 7.217 -21.647 1.00 93.38 174 ILE A C 1
ATOM 1379 O O . ILE A 1 174 ? 20.306 7.733 -22.244 1.00 93.38 174 ILE A O 1
ATOM 1383 N N . LEU A 1 175 ? 18.807 7.782 -20.570 1.00 93.50 175 LEU A N 1
ATOM 1384 C CA . LEU A 1 175 ? 19.262 9.051 -19.999 1.00 93.50 175 LEU A CA 1
ATOM 1385 C C . LEU A 1 175 ? 20.721 8.979 -19.539 1.00 93.50 175 LEU A C 1
ATOM 1387 O O . LEU A 1 175 ? 21.482 9.913 -19.787 1.00 93.50 175 LEU A O 1
ATOM 1391 N N . LEU A 1 176 ? 21.134 7.864 -18.932 1.00 91.81 176 LEU A N 1
ATOM 1392 C CA . LEU A 1 176 ? 22.519 7.639 -18.526 1.00 91.81 176 LEU A CA 1
ATOM 1393 C C . LEU A 1 176 ? 23.470 7.633 -19.732 1.00 91.81 176 LEU A C 1
ATOM 1395 O O . LEU A 1 176 ? 24.521 8.268 -19.679 1.00 91.81 176 LEU A O 1
ATOM 1399 N N . ILE A 1 177 ? 23.100 6.969 -20.833 1.00 94.00 177 ILE A N 1
ATOM 1400 C CA . ILE A 1 177 ? 23.899 6.955 -22.070 1.00 94.00 177 ILE A CA 1
ATOM 1401 C C . ILE A 1 177 ? 24.040 8.373 -22.639 1.00 94.00 177 ILE A C 1
ATOM 1403 O O . ILE A 1 177 ? 25.149 8.790 -22.979 1.00 94.00 177 ILE A O 1
ATOM 1407 N N . ILE A 1 178 ? 22.939 9.130 -22.701 1.00 96.62 178 ILE A N 1
ATOM 1408 C CA . ILE A 1 178 ? 22.945 10.527 -23.159 1.00 96.62 178 ILE A CA 1
ATOM 1409 C C . ILE A 1 178 ? 23.867 11.372 -22.271 1.00 96.62 178 ILE A C 1
ATOM 1411 O O . ILE A 1 178 ? 24.707 12.113 -22.779 1.00 96.62 178 ILE A O 1
ATOM 1415 N N . TYR A 1 179 ? 23.758 11.229 -20.950 1.00 96.19 179 TYR A N 1
ATOM 1416 C CA . TYR A 1 179 ? 24.590 11.958 -19.998 1.00 96.19 179 TYR A CA 1
ATOM 1417 C C . TYR A 1 179 ? 26.085 11.652 -20.176 1.00 96.19 179 TYR A C 1
ATOM 1419 O O . TYR A 1 179 ? 26.899 12.574 -20.237 1.00 96.19 179 TYR A O 1
ATOM 1427 N N . ILE A 1 180 ? 26.448 10.373 -20.332 1.00 95.00 180 ILE A N 1
ATOM 1428 C CA . ILE A 1 180 ? 27.832 9.947 -20.597 1.00 95.00 180 ILE A CA 1
ATOM 1429 C C . ILE A 1 180 ? 28.352 10.569 -21.897 1.00 95.00 180 ILE A C 1
ATOM 1431 O O . ILE A 1 180 ? 29.484 11.051 -21.926 1.00 95.00 180 ILE A O 1
ATOM 1435 N N . TYR A 1 181 ? 27.534 10.601 -22.953 1.00 96.69 181 TYR A N 1
ATOM 1436 C CA . TYR A 1 181 ? 27.903 11.223 -24.224 1.00 96.69 181 TYR A CA 1
ATOM 1437 C C . TYR A 1 181 ? 28.212 12.718 -24.060 1.00 96.69 181 TYR A C 1
ATOM 1439 O O . TYR A 1 181 ? 29.297 13.166 -24.433 1.00 96.69 181 TYR A O 1
ATOM 1447 N N . PHE A 1 182 ? 27.309 13.485 -23.438 1.00 97.56 182 PHE A N 1
ATOM 1448 C CA . PHE A 1 182 ? 27.527 14.915 -23.198 1.00 97.56 182 PHE A CA 1
ATOM 1449 C C . PHE A 1 182 ? 28.776 15.172 -22.352 1.00 97.56 182 PHE A C 1
ATOM 1451 O O . PHE A 1 182 ? 29.580 16.050 -22.684 1.00 97.56 182 PHE A O 1
ATOM 1458 N N . LEU A 1 183 ? 28.977 14.382 -21.297 1.00 95.50 183 LEU A N 1
ATOM 1459 C CA . LEU A 1 183 ? 30.143 14.494 -20.429 1.00 95.50 183 LEU A CA 1
ATOM 1460 C C . LEU A 1 183 ? 31.438 14.227 -21.205 1.00 95.50 183 LEU A C 1
ATOM 1462 O O . LEU A 1 183 ? 32.351 15.049 -21.154 1.00 95.50 183 LEU A O 1
ATOM 1466 N N . ALA A 1 184 ? 31.482 13.159 -22.006 1.00 95.06 184 ALA A N 1
ATOM 1467 C CA . ALA A 1 184 ? 32.630 12.838 -22.851 1.00 95.06 184 ALA A CA 1
ATOM 1468 C C . ALA A 1 184 ? 32.944 13.961 -23.855 1.00 95.06 184 ALA A C 1
ATOM 1470 O O . ALA A 1 184 ? 34.099 14.371 -23.971 1.00 95.06 184 ALA A O 1
ATOM 1471 N N . THR A 1 185 ? 31.929 14.512 -24.534 1.00 96.88 185 THR A N 1
ATOM 1472 C CA . THR A 1 185 ? 32.132 15.621 -25.487 1.00 96.88 185 THR A CA 1
ATOM 1473 C C . THR A 1 185 ? 32.606 16.906 -24.812 1.00 96.88 185 THR A C 1
ATOM 1475 O O . THR A 1 185 ? 33.476 17.595 -25.337 1.00 96.88 185 THR A O 1
ATOM 1478 N N . THR A 1 186 ? 32.084 17.216 -23.623 1.00 96.69 186 THR A N 1
ATOM 1479 C CA . THR A 1 186 ? 32.469 18.421 -22.881 1.00 96.69 186 THR A CA 1
ATOM 1480 C C . THR A 1 186 ? 33.905 18.301 -22.383 1.00 96.69 186 THR A C 1
ATOM 1482 O O . THR A 1 186 ? 34.683 19.236 -22.533 1.00 96.69 186 THR A O 1
ATOM 1485 N N . THR A 1 187 ? 34.294 17.139 -21.848 1.00 95.38 187 THR A N 1
ATOM 1486 C CA . THR A 1 187 ? 35.681 16.895 -21.432 1.00 95.38 187 THR A CA 1
ATOM 1487 C C . THR A 1 187 ? 36.646 16.967 -22.614 1.00 95.38 187 THR A C 1
ATOM 1489 O O . THR A 1 187 ? 37.706 17.571 -22.484 1.00 95.38 187 THR A O 1
ATOM 1492 N N . TYR A 1 188 ? 36.276 16.411 -23.772 1.00 95.50 188 TYR A N 1
ATOM 1493 C CA . TYR A 1 188 ? 37.097 16.486 -24.982 1.00 95.50 188 TYR A CA 1
ATOM 1494 C C . TYR A 1 188 ? 37.370 17.937 -25.406 1.00 95.50 188 TYR A C 1
ATOM 1496 O O . TYR A 1 188 ? 38.520 18.297 -25.633 1.00 95.50 188 TYR A O 1
ATOM 1504 N N . ASN A 1 189 ? 36.336 18.783 -25.421 1.00 95.44 189 ASN A N 1
ATOM 1505 C CA . ASN A 1 189 ? 36.449 20.192 -25.815 1.00 95.44 189 ASN A CA 1
ATOM 1506 C C . ASN A 1 189 ? 37.190 21.084 -24.803 1.00 95.44 189 ASN A C 1
ATOM 1508 O O . ASN A 1 189 ? 37.555 22.197 -25.149 1.00 95.44 189 ASN A O 1
ATOM 1512 N N . VAL A 1 190 ? 37.351 20.653 -23.548 1.00 95.25 190 VAL A N 1
ATOM 1513 C CA . VAL A 1 190 ? 38.083 21.415 -22.515 1.00 95.25 190 VAL A CA 1
ATOM 1514 C C . VAL A 1 190 ? 39.573 21.066 -22.502 1.00 95.25 190 VAL A C 1
ATOM 1516 O O . VAL A 1 190 ? 40.395 21.881 -22.090 1.00 95.25 190 VAL A O 1
ATOM 1519 N N . VAL A 1 191 ? 39.921 19.839 -22.892 1.00 92.56 191 VAL A N 1
ATOM 1520 C CA . VAL A 1 191 ? 41.309 19.352 -22.888 1.00 92.56 191 VAL A CA 1
ATOM 1521 C C . VAL A 1 191 ? 42.075 19.773 -24.148 1.00 92.56 191 VAL A C 1
ATOM 1523 O O . VAL A 1 191 ? 43.298 19.896 -24.088 1.00 92.56 191 VAL A O 1
ATOM 1526 N N . LEU A 1 192 ? 41.374 19.970 -25.267 1.00 76.06 192 LEU A N 1
ATOM 1527 C CA . LEU A 1 192 ? 41.923 20.457 -26.538 1.00 76.06 192 LEU A CA 1
ATOM 1528 C C . LEU A 1 192 ? 41.821 21.977 -26.652 1.00 76.06 192 LEU A C 1
ATOM 1530 O O . LEU A 1 192 ? 42.793 22.566 -27.175 1.00 76.06 192 LEU A O 1
#

pLDDT: mean 88.44, std 12.21, range [49.91, 97.88]

Secondary structure (DSSP, 8-state):
--THHHHHHHHHHS-----EEEEEE-PPSSS---TT--SEEEEE-TT--EEEEEEEEESS--TT--EEEEEEEEEEHHHHHHHHH-SSHHHHHHH-SEEEEEEEETTSPPPPPEEEEE---SS-EEEEEEEE-TT-TTTTT-SSPPPEEEEEEEEETTB-S-GGGTTHHHHHHHHHHHHHHHHHHHHHHHH-

Sequence (192 aa):
GNMGFACIFLLVFSSCHAMLVSKSVNLMPGNEIPLSQYIARFAVPYEASMLAKVRVKLETPFNEGLRFPLEVLFFDDDEWNQVLASGSCMEARALARYKLPQFLQSDGEWSDWIAYTVQRVVKNQVWYVVLSDCSGGTHNSYLKLPSIDVELHMLNSGSEFSHEEYGILTMNVILLIIYIYFLATTTYNVVL

Organism: NCBI:txid151035

Radius of gyration: 21.8 Å; chains: 1; bounding box: 62×36×55 Å

Foldseek 3Di:
DPPPPVVVVVVLPPPLDQPWQKDWDFADPDFDFPLVDFSDKFKAAAFWKKKKKKKKFAPDADPPQDKFKKKKFKAKPVCSVVLVVDPGNVSNNVRGPDIDIYIYTRGRDIGDIDMDMDHGDRHTIMITIGMDDNVCRPCVVDVGGGIMIMIMGMDINNHSDGPVCVCVSVVVVVVVVVVVVVVVVVVVVVVD